Protein 5WN9 (pdb70)

Solvent-accessible surface area: 11744 Å² total; per-residue (Å²): 178,40,88,9,86,9,36,43,107,46,110,62,158,61,60,37,52,4,131,0,30,1,109,2,53,52,34,91,8,44,53,36,0,1,0,0,0,10,23,33,89,85,113,26,14,49,7,0,0,0,2,0,6,121,42,41,2,34,41,39,9,147,149,1,99,92,27,3,54,4,58,35,52,70,102,64,42,10,0,54,0,50,0,71,56,4,102,72,100,0,29,2,42,0,12,0,0,21,0,32,118,38,136,40,69,3,13,9,6,16,2,42,18,32,1,108,12,2,79,0,47,9,40,98,88,99,129,76,106,9,72,1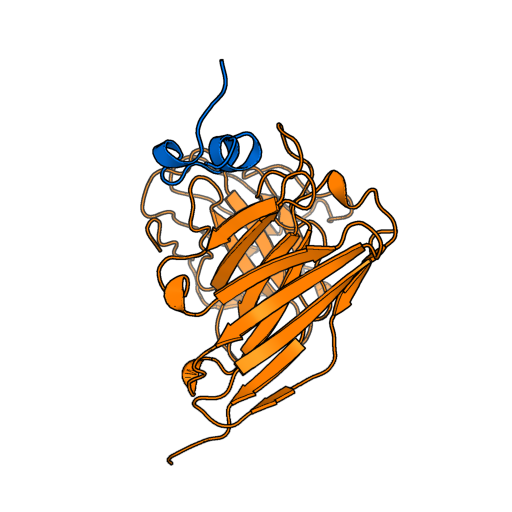1,80,15,68,48,80,63,48,48,4,48,84,43,59,148,7,69,0,48,2,124,0,56,109,50,2,67,68,29,2,0,0,0,18,20,82,184,77,92,21,1,87,10,8,1,66,37,2,72,40,69,34,104,84,24,59,101,49,6,51,8,61,38,78,24,38,86,4,46,1,22,1,48,45,0,55,85,90,2,42,11,32,0,10,0,1,0,21,56,36,2,17,3,19,22,1,84,7,0,89,2,64,99,153,150,161,122,58,39,9,106,109,2,86,56,69,13,60,18,44,1,74,1,77,137,179

B-factor: mean 38.53, std 19.08, range [19.88, 195.08]

Secondary structure (DSSP, 8-state):
---BGGG-TT-HHHHHHPBP-/--EEEEPPPEEE-TT--EEEEEEEESS-GGGS-EEEEEE-TTS-EEEEEEE-TTT--EEE-TTTGGGEEEEEETTTTEEEEEE-S--GGG-EEEEEEEEPP-SSTT----EEEE---EEEEEPPS----S-EEEE-SEEEE-TT--EEEEEEESS--TT-EEEEEE-TTS--EEEEETTTEEPTT--TTEEEEEETTEEEEEESS--GGG-EEEEEEE-SSSSPEE---EEEEE--

Foldseek 3Di:
DWAKAKDAAAEAAAQAKDKIKIAIDDDQLQQAKKFKWWAAVPWAIGGAWIAGPNPGDIDGAPVQVVFKDWGADNVRRMIMMMGGRDDQVVFTWMKMFTADGDPDGHDHADGQGIYFTYGYGHDDPDVPPKAKAKPPQEDEDDFFAKDKIKMFIPWWQFQQKWKWWAAPSGDIHTQDGSQFHGDPPHDPQWGKDDGTTMIMIMRRGHDPVRQTKMKMWGDRDPPIYIYGIYGYHHDD/DFQAPVPCPPPPVSVVGHDYD

Sequence (257 aa):
QVQLVQSGPEVKKPGASVRLSCKASGYVFTNYGVSWVRQAPGQQGLEWMGWSSPYNGNTYYAQKLKARVTMTTDTSTNTAYMELRSLRSDDTAVYYCGRDMLGVVQAVAGPFDSWGQGTLVTVSSASGGDTPMTQSSPSSVSASVGDRVTISCRASQGISNSLAWYQQKLGKAPQLLIYAASSSLQSGVPSRFSGSGSGTDFTTLTISSLQPEDFATYYCQQTNTFPFTFGPGTKVEVRRNFVPCSICSNNPTCWAICKRI

Radius of gyration: 18.19 Å; Cα contacts (8 Å, |Δi|>4): 706; chains: 2; bounding box: 35×60×43 Å

GO terms:
  GO:0055036 virion membrane (C, EXP)
  GO:0020002 host cell plasma membrane (C, EXP)
  GO:0005515 protein binding (F, IPI)
  GO:0055036 virion membrane (C, TAS)
  GO:0005576 extracellular region (C, TAS)
  GO:0005886 plasma membrane (C, TAS)

Organism: Human respiratory syncytial virus A (strain A2) (NCBI:txid11259)

InterPro domains:
  IPR000925 Major surface glycoprotein G [PF00802] (10-269)

Structure (mmCIF, N/CA/C/O backbone):
data_5WN9
#
_entry.id   5WN9
#
_cell.length_a   44.843
_cell.length_b   56.387
_cell.length_c   126.148
_cell.angle_alpha   90.000
_cell.angle_beta   90.000
_cell.angle_gamma   90.000
#
_symmetry.space_group_name_H-M   'P 21 21 21'
#
loop_
_entity.id
_entity.type
_entity.pdbx_description
1 polymer 'scFv 2D10'
2 polymer 'Major surface glycoprotein G'
3 water water
#
loop_
_atom_site.group_PDB
_atom_site.id
_atom_site.type_symbol
_atom_site.label_atom_id
_atom_site.label_alt_id
_atom_site.label_comp_id
_atom_site.label_asym_id
_atom_site.label_entity_id
_atom_site.label_seq_id
_atom_site.pdbx_PDB_ins_code
_atom_site.Cartn_x
_atom_site.Cartn_y
_atom_site.Cartn_z
_atom_site.occupancy
_atom_site.B_iso_or_equiv
_atom_site.auth_seq_id
_atom_site.auth_comp_id
_atom_site.auth_asym_id
_atom_site.auth_atom_id
_atom_site.pdbx_PDB_model_num
ATOM 1 N N . GLN A 1 3 ? -24.470 0.473 14.607 1.00 67.31 1 GLN H N 1
ATOM 2 C CA . GLN A 1 3 ? -23.665 -0.698 15.062 1.00 57.15 1 GLN H CA 1
ATOM 3 C C . GLN A 1 3 ? -22.348 -0.791 14.290 1.00 48.61 1 GLN H C 1
ATOM 4 O O . GLN A 1 3 ? -22.310 -0.660 13.067 1.00 43.60 1 GLN H O 1
ATOM 18 N N . VAL A 1 4 ? -21.275 -1.032 15.028 1.00 47.72 2 VAL H N 1
ATOM 19 C CA . VAL A 1 4 ? -19.922 -0.985 14.486 1.00 32.62 2 VAL H CA 1
ATOM 20 C C . VAL A 1 4 ? -19.663 -2.219 13.630 1.00 32.15 2 VAL H C 1
ATOM 21 O O . VAL A 1 4 ? -19.852 -3.357 14.081 1.00 36.60 2 VAL H O 1
ATOM 34 N N . GLN A 1 5 ? -19.177 -1.997 12.411 1.00 33.42 3 GLN H N 1
ATOM 35 C CA . GLN A 1 5 ? -18.853 -3.079 11.493 1.00 31.84 3 GLN H CA 1
ATOM 36 C C . GLN A 1 5 ? -17.529 -2.807 10.799 1.00 32.07 3 GLN H C 1
ATOM 37 O O . GLN A 1 5 ? -17.277 -1.696 10.330 1.00 33.66 3 GLN H O 1
ATOM 51 N N . LEU A 1 6 ? -16.693 -3.839 10.727 1.00 27.01 4 LEU H N 1
ATOM 52 C CA . LEU A 1 6 ? -15.470 -3.829 9.942 1.00 24.62 4 LEU H CA 1
ATOM 53 C C . LEU A 1 6 ? -15.561 -4.972 8.944 1.00 26.22 4 LEU H C 1
ATOM 54 O O . LEU A 1 6 ? -15.745 -6.120 9.351 1.00 28.60 4 LEU H O 1
ATOM 70 N N . VAL A 1 7 ? -15.489 -4.661 7.650 1.00 26.45 5 VAL H N 1
ATOM 71 C CA . VAL A 1 7 ? -15.581 -5.674 6.595 1.00 26.42 5 VAL H CA 1
ATOM 72 C C . VAL A 1 7 ? -14.264 -5.738 5.832 1.00 29.76 5 VAL H C 1
ATOM 73 O O . VAL A 1 7 ? -13.875 -4.769 5.176 1.00 28.54 5 VAL H O 1
ATOM 86 N N . GLN A 1 8 ? -13.619 -6.901 5.857 1.00 24.02 6 GLN H N 1
ATOM 87 C CA . GLN A 1 8 ? -12.336 -7.101 5.205 1.00 26.70 6 GLN H CA 1
ATOM 88 C C . GLN A 1 8 ? -12.502 -7.730 3.840 1.00 27.61 6 GLN H C 1
ATOM 89 O O . GLN A 1 8 ? -13.525 -8.343 3.527 1.00 26.68 6 GLN H O 1
ATOM 103 N N . SER A 1 9 ? -11.470 -7.547 3.020 1.00 28.13 7 SER H N 1
ATOM 104 C CA . SER A 1 9 ? -11.454 -8.038 1.665 1.00 30.11 7 SER H CA 1
ATOM 105 C C . SER A 1 9 ? -11.278 -9.562 1.641 1.00 27.45 7 SER H C 1
ATOM 106 O O . SER A 1 9 ? -10.978 -10.203 2.658 1.00 25.93 7 SER H O 1
ATOM 114 N N . GLY A 1 10 ? -11.457 -10.134 0.458 1.00 28.64 8 GLY H N 1
ATOM 115 C CA . GLY A 1 10 ? -11.530 -11.581 0.298 1.00 28.42 8 GLY H CA 1
ATOM 116 C C . GLY A 1 10 ? -10.179 -12.258 0.339 1.00 27.26 8 GLY H C 1
ATOM 117 O O . GLY A 1 10 ? -9.116 -11.632 0.341 1.00 28.85 8 GLY H O 1
ATOM 121 N N . PRO A 1 11 ? -10.207 -13.587 0.362 1.00 28.19 9 PRO H N 1
ATOM 122 C CA . PRO A 1 11 ? -8.972 -14.334 0.588 1.00 26.87 9 PRO H CA 1
ATOM 123 C C . PRO A 1 11 ? -8.013 -14.217 -0.578 1.00 29.39 9 PRO H C 1
ATOM 124 O O . PRO A 1 11 ? -8.414 -14.025 -1.721 1.00 30.92 9 PRO H O 1
ATOM 135 N N . GLU A 1 12 ? -6.731 -14.354 -0.264 1.00 29.81 10 GLU H N 1
ATOM 136 C CA . GLU A 1 12 ? -5.648 -14.206 -1.226 1.00 30.13 10 GLU H CA 1
ATOM 137 C C . GLU A 1 12 ? -4.784 -15.455 -1.242 1.00 25.52 10 GLU H C 1
ATOM 138 O O . GLU A 1 12 ? -4.577 -16.088 -0.211 1.00 27.17 10 GLU H O 1
ATOM 150 N N . VAL A 1 13 ? -4.297 -15.821 -2.427 1.00 28.10 11 VAL H N 1
ATOM 151 C CA . VAL A 1 13 ? -3.333 -16.904 -2.585 1.00 25.25 11 VAL H CA 1
ATOM 152 C C . VAL A 1 13 ? -2.167 -16.337 -3.375 1.00 27.20 11 VAL H C 1
ATOM 153 O O . VAL A 1 13 ? -2.366 -15.784 -4.461 1.00 34.96 11 VAL H O 1
ATOM 166 N N . LYS A 1 14 ? -0.963 -16.444 -2.816 1.00 27.83 12 LYS H N 1
ATOM 167 C CA . LYS A 1 14 ? 0.205 -15.777 -3.365 1.00 30.00 12 LYS H CA 1
ATOM 168 C C . LYS A 1 14 ? 1.387 -16.728 -3.303 1.00 27.13 12 LYS H C 1
ATOM 169 O O . LYS A 1 14 ? 1.460 -17.587 -2.426 1.00 28.84 12 LYS H O 1
ATOM 188 N N . LYS A 1 15 ? 2.307 -16.578 -4.248 1.00 31.00 13 LYS H N 1
ATOM 189 C CA . LYS A 1 15 ? 3.579 -17.277 -4.157 1.00 28.71 13 LYS H CA 1
ATOM 190 C C . LYS A 1 15 ? 4.557 -16.471 -3.311 1.00 27.94 13 LYS H C 1
ATOM 191 O O . LYS A 1 15 ? 4.440 -15.244 -3.210 1.00 28.84 13 LYS H O 1
ATOM 210 N N . PRO A 1 16 ? 5.544 -17.119 -2.694 1.00 25.42 14 PRO H N 1
ATOM 211 C CA . PRO A 1 16 ? 6.571 -16.357 -1.978 1.00 26.75 14 PRO H CA 1
ATOM 212 C C . PRO A 1 16 ? 7.213 -15.293 -2.862 1.00 28.05 14 PRO H C 1
ATOM 213 O O . PRO A 1 16 ? 7.338 -15.443 -4.084 1.00 28.50 14 PRO H O 1
ATOM 224 N N . GLY A 1 17 ? 7.623 -14.204 -2.210 1.00 29.33 15 GLY H N 1
ATOM 225 C CA . GLY A 1 17 ? 8.218 -13.071 -2.887 1.00 31.55 15 GLY H CA 1
ATOM 226 C C . GLY A 1 17 ? 7.229 -12.013 -3.325 1.00 30.91 15 GLY H C 1
ATOM 227 O O . GLY A 1 17 ? 7.648 -10.879 -3.632 1.00 33.39 15 GLY H O 1
ATOM 231 N N . ALA A 1 18 ? 5.940 -12.359 -3.390 1.00 28.58 16 ALA H N 1
ATOM 232 C CA . ALA A 1 18 ? 4.912 -11.455 -3.877 1.00 29.67 16 ALA H CA 1
ATOM 233 C C . ALA A 1 18 ? 4.533 -10.488 -2.773 1.00 28.71 16 ALA H C 1
ATOM 234 O O . ALA A 1 18 ? 5.079 -10.523 -1.673 1.00 28.19 16 ALA H O 1
ATOM 241 N N . SER A 1 19 ? 3.606 -9.592 -3.082 1.00 29.67 17 SER H N 1
ATOM 242 C CA . SER A 1 19 ? 3.024 -8.716 -2.078 1.00 29.58 17 SER H CA 1
ATOM 243 C C . SER A 1 19 ? 1.509 -8.905 -2.085 1.00 28.96 17 SER H C 1
ATOM 244 O O . SER A 1 19 ? 0.925 -9.333 -3.091 1.00 33.88 17 SER H O 1
ATOM 252 N N . VAL A 1 20 ? 0.871 -8.538 -0.976 1.00 29.14 18 VAL H N 1
ATOM 253 C CA . VAL A 1 20 ? -0.585 -8.533 -0.872 1.00 28.41 18 VAL H CA 1
ATOM 254 C C . VAL A 1 20 ? -1.023 -7.211 -0.247 1.00 30.40 18 VAL H C 1
ATOM 255 O O . VAL A 1 20 ? -0.330 -6.669 0.615 1.00 30.40 18 VAL H O 1
ATOM 268 N N . ARG A 1 21 ? -2.147 -6.668 -0.718 1.00 27.24 19 ARG H N 1
ATOM 269 C CA . ARG A 1 21 ? -2.745 -5.466 -0.146 1.00 27.30 19 ARG H CA 1
ATOM 270 C C . ARG A 1 21 ? -4.149 -5.824 0.321 1.00 30.56 19 ARG H C 1
ATOM 271 O O . ARG A 1 21 ? -4.996 -6.212 -0.492 1.00 32.80 19 ARG H O 1
ATOM 292 N N . LEU A 1 22 ? -4.378 -5.729 1.627 1.00 27.37 20 LEU H N 1
ATOM 293 C CA . LEU A 1 22 ? -5.667 -6.019 2.227 1.00 24.68 20 LEU H CA 1
ATOM 294 C C . LEU A 1 22 ? -6.413 -4.739 2.569 1.00 31.23 20 LEU H C 1
ATOM 295 O O . LEU A 1 22 ? -5.804 -3.722 2.893 1.00 27.67 20 LEU H O 1
ATOM 311 N N . SER A 1 23 ? -7.742 -4.805 2.521 1.00 26.60 21 SER H N 1
ATOM 312 C CA . SER A 1 23 ? -8.560 -3.662 2.897 1.00 27.61 21 SER H CA 1
ATOM 313 C C . SER A 1 23 ? -9.549 -4.033 3.991 1.00 26.45 21 SER H C 1
ATOM 314 O O . SER A 1 23 ? -9.892 -5.201 4.192 1.00 27.24 21 SER H O 1
ATOM 322 N N . CYS A 1 24 ? -10.005 -2.985 4.693 1.00 25.29 22 CYS H N 1
ATOM 323 C CA . CYS A 1 24 ? -10.889 -3.097 5.844 1.00 27.18 22 CYS H CA 1
ATOM 324 C C . CYS A 1 24 ? -11.803 -1.877 5.824 1.00 29.67 22 CYS H C 1
ATOM 325 O O . CYS A 1 24 ? -11.329 -0.771 6.073 1.00 29.82 22 CYS H O 1
ATOM 332 N N . LYS A 1 25 ? -13.094 -2.065 5.521 1.00 25.50 23 LYS H N 1
ATOM 333 C CA . LYS A 1 25 ? -14.053 -0.968 5.429 1.00 28.14 23 LYS H CA 1
ATOM 334 C C . LYS A 1 25 ? -14.837 -0.821 6.734 1.00 29.75 23 LYS H C 1
ATOM 335 O O . LYS A 1 25 ? -15.485 -1.767 7.196 1.00 28.18 23 LYS H O 1
ATOM 354 N N . ALA A 1 26 ? -14.810 0.381 7.299 1.00 30.23 24 ALA H N 1
ATOM 355 C CA . ALA A 1 26 ? -15.435 0.663 8.583 1.00 30.16 24 ALA H CA 1
ATOM 356 C C . ALA A 1 26 ? -16.781 1.345 8.402 1.00 33.28 24 ALA H C 1
ATOM 357 O O . ALA A 1 26 ? -16.935 2.230 7.552 1.00 34.06 24 ALA H O 1
ATOM 364 N N . SER A 1 27 ? -17.753 0.949 9.224 1.00 30.41 25 SER H N 1
ATOM 365 C CA . SER A 1 27 ? -19.041 1.625 9.206 1.00 30.44 25 SER H CA 1
ATOM 366 C C . SER A 1 27 ? -19.645 1.627 10.604 1.00 33.70 25 SER H C 1
ATOM 367 O O . SER A 1 27 ? -19.230 0.878 11.493 1.00 32.63 25 SER H O 1
ATOM 375 N N . GLY A 1 28 ? -20.604 2.523 10.799 1.00 32.22 26 GLY H N 1
ATOM 376 C CA . GLY A 1 28 ? -21.344 2.587 12.037 1.00 36.90 26 GLY H CA 1
ATOM 377 C C . GLY A 1 28 ? -20.719 3.418 13.133 1.00 37.63 26 GLY H C 1
ATOM 378 O O . GLY A 1 28 ? -21.242 3.411 14.254 1.00 40.99 26 GLY H O 1
ATOM 382 N N . TYR A 1 29 ? -19.636 4.151 12.851 1.00 32.01 27 TYR H N 1
ATOM 383 C CA . TYR A 1 29 ? -18.978 4.980 13.852 1.00 33.37 27 TYR H CA 1
ATOM 384 C C . TYR A 1 29 ? -18.152 6.057 13.155 1.00 35.59 27 TYR H C 1
ATOM 385 O O . TYR A 1 29 ? -17.961 6.030 11.938 1.00 34.64 27 TYR H O 1
ATOM 403 N N . VAL A 1 30 ? -17.675 7.016 13.952 1.00 32.03 28 VAL H N 1
ATOM 404 C CA . VAL A 1 30 ? -16.841 8.115 13.467 1.00 32.94 28 VAL H CA 1
ATOM 405 C C . VAL A 1 30 ? -15.437 7.555 13.258 1.00 32.03 28 VAL H C 1
ATOM 406 O O . VAL A 1 30 ? -14.675 7.375 14.208 1.00 30.73 28 VAL H O 1
ATOM 419 N N . PHE A 1 31 ? -15.086 7.315 11.996 1.00 34.85 29 PHE H N 1
ATOM 420 C CA . PHE A 1 31 ? -13.859 6.601 11.644 1.00 32.96 29 PHE H CA 1
ATOM 421 C C . PHE A 1 31 ? -12.621 7.243 12.253 1.00 29.06 29 PHE H C 1
ATOM 422 O O . PHE A 1 31 ? -11.719 6.539 12.732 1.00 30.51 29 PHE H O 1
ATOM 439 N N . THR A 1 32 ? -12.563 8.569 12.265 1.00 29.61 30 THR H N 1
ATOM 440 C CA . THR A 1 32 ? -11.354 9.274 12.677 1.00 29.78 30 THR H CA 1
ATOM 441 C C . THR A 1 32 ? -11.190 9.371 14.187 1.00 32.47 30 THR H C 1
ATOM 442 O O . THR A 1 32 ? -10.180 9.918 14.634 1.00 33.12 30 THR H O 1
ATOM 453 N N . ASN A 1 33 ? -12.126 8.895 14.978 1.00 28.84 31 ASN H N 1
ATOM 454 C CA . ASN A 1 33 ? -11.978 8.938 16.418 1.00 29.38 31 ASN H CA 1
ATOM 455 C C . ASN A 1 33 ? -11.329 7.705 17.037 1.00 30.21 31 ASN H C 1
ATOM 456 O O . ASN A 1 33 ? -11.106 7.672 18.214 1.00 28.12 31 ASN H O 1
ATOM 467 N N . TYR A 1 34 ? -11.046 6.701 16.228 1.0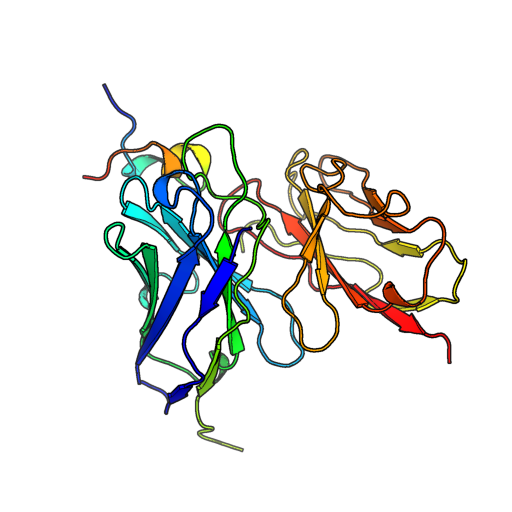0 25.80 32 TYR H N 1
ATOM 468 C CA . TYR A 1 34 ? -10.510 5.442 16.737 1.00 23.14 32 TYR H CA 1
ATOM 469 C C . TYR A 1 34 ? -9.341 4.974 15.882 1.00 26.80 32 TYR H C 1
ATOM 470 O O . TYR A 1 34 ? -9.341 5.143 14.660 1.00 26.52 32 TYR H O 1
ATOM 488 N N . GLY A 1 35 ? -8.359 4.340 16.511 1.00 23.86 33 GLY H N 1
ATOM 489 C CA . GLY A 1 35 ? -7.313 3.698 15.739 1.00 21.35 33 GLY H CA 1
ATOM 490 C C . GLY A 1 35 ? -7.838 2.524 14.928 1.00 22.74 33 GLY H C 1
ATOM 491 O O . GLY A 1 35 ? -8.888 1.961 15.210 1.00 24.87 33 GLY H O 1
ATOM 495 N N . VAL A 1 36 ? -7.098 2.165 13.875 1.00 23.06 34 VAL H N 1
ATOM 496 C CA . VAL A 1 36 ? -7.304 0.907 13.154 1.00 21.50 34 VAL H CA 1
ATOM 497 C C . VAL A 1 36 ? -5.978 0.175 13.126 1.00 26.04 34 VAL H C 1
ATOM 498 O O . VAL A 1 36 ? -4.961 0.742 12.713 1.00 26.23 34 VAL H O 1
ATOM 511 N N . SER A 1 37 ? -5.988 -1.048 13.614 1.00 24.28 35 SER H N 1
ATOM 512 C CA . SER A 1 37 ? -4.802 -1.866 13.750 1.00 23.49 35 SER H CA 1
ATOM 513 C C . SER A 1 37 ? -4.949 -3.254 13.145 1.00 22.94 35 SER H C 1
ATOM 514 O O . SER A 1 37 ? -6.013 -3.634 12.799 1.00 23.24 35 SER H O 1
ATOM 522 N N . TRP A 1 38 ? -3.844 -3.975 13.026 1.00 21.85 36 TRP H N 1
ATOM 523 C CA . TRP A 1 38 ? -3.845 -5.257 12.340 1.00 21.57 36 TRP H CA 1
ATOM 524 C C . TRP A 1 38 ? -3.157 -6.315 13.192 1.00 21.95 36 TRP H C 1
ATOM 525 O O . TRP A 1 38 ? -2.110 -6.060 13.802 1.00 22.33 36 TRP H O 1
ATOM 546 N N . VAL A 1 39 ? -3.780 -7.497 13.260 1.00 22.67 37 VAL H N 1
ATOM 547 C CA . VAL A 1 39 ? -3.299 -8.647 14.010 1.00 19.88 37 VAL H CA 1
ATOM 548 C C . VAL A 1 39 ? -3.439 -9.853 13.096 1.00 23.44 37 VAL H C 1
ATOM 549 O O . VAL A 1 39 ? -4.440 -9.957 12.389 1.00 26.12 37 VAL H O 1
ATOM 562 N N . ARG A 1 40 ? -2.486 -10.781 13.138 1.00 22.12 38 ARG H N 1
ATOM 563 C CA . ARG A 1 40 ? -2.610 -11.978 12.310 1.00 21.18 38 ARG H CA 1
ATOM 564 C C . ARG A 1 40 ? -2.513 -13.245 13.162 1.00 23.93 38 ARG H C 1
ATOM 565 O O . ARG A 1 40 ? -2.005 -13.250 14.284 1.00 22.52 38 ARG H O 1
ATOM 586 N N . GLN A 1 41 ? -2.999 -14.348 12.601 1.00 22.70 39 GLN H N 1
ATOM 587 C CA . GLN A 1 41 ? -3.031 -15.631 13.295 1.00 22.14 39 GLN H CA 1
ATOM 588 C C . GLN A 1 41 ? -2.735 -16.741 12.300 1.00 24.35 39 GLN H C 1
ATOM 589 O O . GLN A 1 41 ? -3.567 -17.026 11.430 1.00 25.04 39 GLN H O 1
ATOM 603 N N . ALA A 1 42 ? -1.565 -17.379 12.424 1.00 24.27 40 ALA H N 1
ATOM 604 C CA . ALA A 1 42 ? -1.264 -18.511 11.568 1.00 25.75 40 ALA H CA 1
ATOM 605 C C . ALA A 1 42 ? -2.143 -19.698 11.953 1.00 28.64 40 ALA H C 1
ATOM 606 O O . ALA A 1 42 ? -2.625 -19.788 13.085 1.00 26.47 40 ALA H O 1
ATOM 613 N N . PRO A 1 43 ? -2.374 -20.628 11.028 1.00 31.64 41 PRO H N 1
ATOM 614 C CA . PRO A 1 43 ? -3.331 -21.714 11.300 1.00 37.23 41 PRO H CA 1
ATOM 615 C C . PRO A 1 43 ? -2.919 -22.532 12.515 1.00 32.71 41 PRO H C 1
ATOM 616 O O . PRO A 1 43 ? -1.785 -22.995 12.614 1.00 33.41 41 PRO H O 1
ATOM 627 N N . GLY A 1 44 ? -3.829 -22.617 13.489 1.00 33.58 42 GLY H N 1
ATOM 628 C CA . GLY A 1 44 ? -3.581 -23.347 14.717 1.00 34.08 42 GLY H CA 1
ATOM 629 C C . GLY A 1 44 ? -2.673 -22.660 15.718 1.00 34.05 42 GLY H C 1
ATOM 630 O O . GLY A 1 44 ? -2.293 -23.284 16.713 1.00 39.24 42 GLY H O 1
ATOM 634 N N . GLN A 1 45 ? -2.295 -21.410 15.480 1.00 29.75 43 GLN H N 1
ATOM 635 C CA A GLN A 1 45 ? -1.362 -20.690 16.329 0.63 27.57 43 GLN H CA 1
ATOM 636 C CA B GLN A 1 45 ? -1.362 -20.692 16.333 0.37 27.53 43 GLN H CA 1
ATOM 637 C C . GLN A 1 45 ? -2.080 -19.526 17.002 1.00 27.00 43 GLN H C 1
ATOM 638 O O . GLN A 1 45 ? -3.299 -19.365 16.877 1.00 28.29 43 GLN H O 1
ATOM 664 N N . GLY A 1 46 ? -1.313 -18.714 17.730 1.00 28.09 44 GLY H N 1
ATOM 665 C CA . GLY A 1 46 ? -1.855 -17.612 18.492 1.00 27.48 44 GLY H CA 1
ATOM 666 C C . GLY A 1 46 ? -1.910 -16.318 17.694 1.00 27.83 44 GLY H C 1
ATOM 667 O O . GLY A 1 46 ? -1.729 -16.283 16.485 1.00 25.59 44 GLY H O 1
ATOM 671 N N . LEU A 1 47 ? -2.147 -15.229 18.408 1.00 27.49 45 LEU H N 1
ATOM 672 C CA . LEU A 1 47 ? -2.340 -13.914 17.812 1.00 24.79 45 LEU H CA 1
ATOM 673 C C . LEU A 1 47 ? -1.043 -13.120 17.863 1.00 27.54 45 LEU H C 1
ATOM 674 O O . LEU A 1 47 ? -0.318 -13.169 18.868 1.00 27.57 45 LEU H O 1
ATOM 690 N N . GLU A 1 48 ? -0.748 -12.425 16.767 1.00 24.89 46 GLU H N 1
ATOM 691 C CA . GLU A 1 48 ? 0.453 -11.607 16.623 1.00 22.86 46 GLU H CA 1
ATOM 692 C C . GLU A 1 48 ? 0.048 -10.207 16.195 1.00 21.75 46 GLU H C 1
ATOM 693 O O . GLU A 1 48 ? -0.561 -10.031 15.141 1.00 23.12 46 GLU H O 1
ATOM 705 N N . TRP A 1 49 ? 0.399 -9.218 17.006 1.00 21.18 47 TRP H N 1
ATOM 706 C CA . TRP A 1 49 ? 0.109 -7.828 16.673 1.00 22.61 47 TRP H CA 1
ATOM 707 C C . TRP A 1 49 ? 1.097 -7.289 15.643 1.00 23.45 47 TRP H C 1
ATOM 708 O O . TRP A 1 49 ? 2.314 -7.426 15.802 1.00 27.48 47 TRP H O 1
ATOM 729 N N . MET A 1 50 ? 0.573 -6.681 14.574 1.00 22.03 48 MET H N 1
ATOM 730 C CA . MET A 1 50 ? 1.398 -6.225 13.465 1.00 23.85 48 MET H CA 1
ATOM 731 C C . MET A 1 50 ? 1.690 -4.736 13.532 1.00 23.31 48 MET H C 1
ATOM 732 O O . MET A 1 50 ? 2.808 -4.313 13.229 1.00 24.98 48 MET H O 1
ATOM 746 N N . GLY A 1 51 ? 0.711 -3.931 13.902 1.00 21.73 49 GLY H N 1
ATOM 747 C CA . GLY A 1 51 ? 0.953 -2.501 13.973 1.00 22.02 49 GLY H CA 1
ATOM 748 C C . GLY A 1 51 ? -0.352 -1.748 14.067 1.00 24.65 49 GLY H C 1
ATOM 749 O O . GLY A 1 51 ? -1.435 -2.329 13.991 1.00 20.89 49 GLY H O 1
ATOM 753 N N . TRP A 1 52 ? -0.215 -0.419 14.177 1.00 21.35 50 TRP H N 1
ATOM 754 C CA . TRP A 1 52 ? -1.328 0.499 14.403 1.00 23.69 50 TRP H CA 1
ATOM 755 C C . TRP A 1 52 ? -1.271 1.634 13.404 1.00 23.80 50 TRP H C 1
ATOM 756 O O . TRP A 1 52 ? -0.187 2.085 13.028 1.00 24.10 50 TRP H O 1
ATOM 777 N N . SER A 1 53 ? -2.446 2.120 13.007 1.00 23.12 51 SER H N 1
ATOM 778 C CA . SER A 1 53 ? -2.548 3.338 12.204 1.00 23.10 51 SER H CA 1
ATOM 779 C C . SER A 1 53 ? -3.604 4.281 12.760 1.00 25.51 51 SER H C 1
ATOM 780 O O . SER A 1 53 ? -4.651 3.864 13.250 1.00 25.68 51 SER H O 1
ATOM 788 N N . SER A 1 54 ? -3.332 5.583 12.624 1.00 24.38 52 SER H N 1
ATOM 789 C CA . SER A 1 54 ? -4.279 6.608 13.031 1.00 26.17 52 SER H CA 1
ATOM 790 C C . SER A 1 54 ? -5.039 7.149 11.833 1.00 26.65 52 SER H C 1
ATOM 791 O O . SER A 1 54 ? -4.423 7.837 10.999 1.00 28.73 52 SER H O 1
ATOM 799 N N . PRO A 1 55 ? -6.362 6.981 11.730 1.00 26.30 53 PRO H N 1
ATOM 800 C CA . PRO A 1 55 ? -7.086 7.720 10.683 1.00 26.85 53 PRO H CA 1
ATOM 801 C C . PRO A 1 55 ? -7.128 9.210 10.938 1.00 32.41 53 PRO H C 1
ATOM 802 O O . PRO A 1 55 ? -7.472 9.976 10.028 1.00 35.72 53 PRO H O 1
ATOM 813 N N . TYR A 1 56 ? -6.803 9.640 12.153 1.00 29.29 54 TYR H N 1
ATOM 814 C CA . TYR A 1 56 ? -6.894 11.043 12.513 1.00 31.51 54 TYR H CA 1
ATOM 815 C C . TYR A 1 56 ? -5.746 11.835 11.913 1.00 35.10 54 TYR H C 1
ATOM 816 O O . TYR A 1 56 ? -5.961 12.902 11.322 1.00 38.33 54 TYR H O 1
ATOM 834 N N . ASN A 1 57 ? -4.535 11.351 12.082 1.00 30.13 55 ASN H N 1
ATOM 835 C CA . ASN A 1 57 ? -3.375 12.055 11.627 1.00 31.24 55 ASN H CA 1
ATOM 836 C C . ASN A 1 57 ? -2.377 11.319 10.757 1.00 31.75 55 ASN H C 1
ATOM 837 O O . ASN A 1 57 ? -1.382 11.848 10.376 1.00 39.23 55 ASN H O 1
ATOM 848 N N . GLY A 1 58 ? -2.664 10.085 10.444 1.00 30.23 56 GLY H N 1
ATOM 849 C CA . GLY A 1 58 ? -1.844 9.296 9.547 1.00 31.71 56 GLY H CA 1
ATOM 850 C C . GLY A 1 58 ? -0.649 8.638 10.189 1.00 29.32 56 GLY H C 1
ATOM 851 O O . GLY A 1 58 ? 0.060 7.879 9.513 1.00 32.89 56 GLY H O 1
ATOM 855 N N . ASN A 1 59 ? -0.425 8.864 11.458 1.00 26.65 57 ASN H N 1
ATOM 856 C CA . ASN A 1 59 ? 0.693 8.244 12.120 1.00 28.39 57 ASN H CA 1
ATOM 857 C C . ASN A 1 59 ? 0.540 6.722 12.184 1.00 26.92 57 ASN H C 1
ATOM 858 O O . ASN A 1 59 ? -0.534 6.233 12.256 1.00 25.15 57 ASN H O 1
ATOM 869 N N . THR A 1 60 ? 1.649 6.012 12.148 1.00 25.15 58 THR H N 1
ATOM 870 C CA . THR A 1 60 ? 1.653 4.556 12.210 1.00 24.44 58 THR H CA 1
ATOM 871 C C . THR A 1 60 ? 2.768 4.074 13.122 1.00 25.35 58 THR H C 1
ATOM 872 O O . THR A 1 60 ? 3.757 4.774 13.362 1.00 28.04 58 THR H O 1
ATOM 883 N N . TYR A 1 61 ? 2.630 2.832 13.570 1.00 22.21 59 TYR H N 1
ATOM 884 C CA . TYR A 1 61 ? 3.707 2.149 14.278 1.00 22.61 59 TYR H CA 1
ATOM 885 C C . TYR A 1 61 ? 3.659 0.681 13.884 1.00 22.12 59 TYR H C 1
ATOM 886 O O . TYR A 1 61 ? 2.617 0.030 14.028 1.00 23.65 59 TYR H O 1
ATOM 904 N N . TYR A 1 62 ? 4.782 0.157 13.408 1.00 25.56 60 TYR H N 1
ATOM 905 C CA . TYR A 1 62 ? 4.845 -1.244 12.996 1.00 23.84 60 TYR H CA 1
ATOM 906 C C . TYR A 1 62 ? 5.751 -2.044 13.919 1.00 24.87 60 TYR H C 1
ATOM 907 O O . TYR A 1 62 ? 6.839 -1.595 14.287 1.00 26.86 60 TYR H O 1
ATOM 925 N N . ALA A 1 63 ? 5.334 -3.270 14.240 1.00 24.61 61 ALA H N 1
ATOM 926 C CA . ALA A 1 63 ? 6.214 -4.181 14.951 1.00 26.55 61 ALA H CA 1
ATOM 927 C C . ALA A 1 63 ? 7.541 -4.308 14.213 1.00 27.13 61 ALA H C 1
ATOM 928 O O . ALA A 1 63 ? 7.579 -4.457 12.992 1.00 27.84 61 ALA H O 1
ATOM 935 N N . GLN A 1 64 ? 8.625 -4.332 14.946 1.00 28.40 62 GLN H N 1
ATOM 936 C CA . GLN A 1 64 ? 9.934 -4.314 14.345 1.00 39.95 62 GLN H CA 1
ATOM 937 C C . GLN A 1 64 ? 10.142 -5.512 13.436 1.00 34.40 62 GLN H C 1
ATOM 938 O O . GLN A 1 64 ? 10.778 -5.395 12.436 1.00 36.53 62 GLN H O 1
ATOM 952 N N . LYS A 1 65 ? 9.602 -6.653 13.815 1.00 35.45 63 LYS H N 1
ATOM 953 C CA . LYS A 1 65 ? 9.717 -7.872 13.018 1.00 50.11 63 LYS H CA 1
ATOM 954 C C . LYS A 1 65 ? 9.274 -7.670 11.574 1.00 43.79 63 LYS H C 1
ATOM 955 O O . LYS A 1 65 ? 9.825 -8.308 10.663 1.00 39.99 63 LYS H O 1
ATOM 974 N N . LEU A 1 66 ? 8.280 -6.798 11.353 1.00 34.03 64 LEU H N 1
ATOM 975 C CA . LEU A 1 66 ? 7.613 -6.621 10.072 1.00 33.48 64 LEU H CA 1
ATOM 976 C C . LEU A 1 66 ? 7.838 -5.258 9.447 1.00 31.24 64 LEU H C 1
ATOM 977 O O . LEU A 1 66 ? 7.446 -5.060 8.289 1.00 31.72 64 LEU H O 1
ATOM 993 N N . LYS A 1 67 ? 8.448 -4.321 10.177 1.00 30.70 65 LYS H N 1
ATOM 994 C CA . LYS A 1 67 ? 8.444 -2.918 9.782 1.00 30.04 65 LYS H CA 1
ATOM 995 C C . LYS A 1 67 ? 8.936 -2.737 8.346 1.00 30.56 65 LYS H C 1
ATOM 996 O O . LYS A 1 67 ? 8.339 -1.985 7.565 1.00 34.22 65 LYS H O 1
ATOM 1011 N N . ALA A 1 68 ? 10.000 -3.414 7.977 1.00 30.79 66 ALA H N 1
ATOM 1012 C CA . ALA A 1 68 ? 10.561 -3.245 6.647 1.00 31.51 66 ALA H CA 1
ATOM 1013 C C . ALA A 1 68 ? 9.620 -3.624 5.511 1.00 34.64 66 ALA H C 1
ATOM 1014 O O . ALA A 1 68 ? 9.692 -3.055 4.440 1.00 37.07 66 ALA H O 1
ATOM 1021 N N . ARG A 1 69 ? 8.773 -4.620 5.738 1.00 29.23 67 ARG H N 1
ATOM 1022 C CA . ARG A 1 69 ? 7.873 -5.122 4.702 1.00 31.03 67 ARG H CA 1
ATOM 1023 C C . ARG A 1 69 ? 6.395 -4.750 4.788 1.00 26.08 67 ARG H C 1
ATOM 1024 O O . ARG A 1 69 ? 5.600 -5.271 4.013 1.00 29.66 67 ARG H O 1
ATOM 1045 N N . VAL A 1 70 ? 6.000 -3.892 5.718 1.00 28.08 68 VAL H N 1
ATOM 1046 C CA . VAL A 1 70 ? 4.578 -3.611 5.885 1.00 25.97 68 VAL H CA 1
ATOM 1047 C C . VAL A 1 70 ? 4.335 -2.116 5.736 1.00 29.88 68 VAL H C 1
ATOM 1048 O O . VAL A 1 70 ? 5.196 -1.297 6.063 1.00 30.07 68 VAL H O 1
ATOM 1061 N N . THR A 1 71 ? 3.154 -1.770 5.224 1.00 27.79 69 THR H N 1
ATOM 1062 C CA . THR A 1 71 ? 2.697 -0.379 5.132 1.00 31.05 69 THR H CA 1
ATOM 1063 C C . THR A 1 71 ? 1.218 -0.360 5.483 1.00 28.00 69 THR H C 1
ATOM 1064 O O . THR A 1 71 ? 0.448 -1.175 4.972 1.00 29.56 69 THR H O 1
ATOM 1075 N N . MET A 1 72 ? 0.817 0.542 6.374 1.00 28.65 70 MET H N 1
ATOM 1076 C CA . MET A 1 72 ? -0.584 0.701 6.738 1.00 24.74 70 MET H CA 1
ATOM 1077 C C . MET A 1 72 ? -1.017 2.118 6.404 1.00 30.08 70 MET H C 1
ATOM 1078 O O . MET A 1 72 ? -0.291 3.066 6.681 1.00 30.70 70 MET H O 1
ATOM 1092 N N . THR A 1 73 ? -2.195 2.253 5.808 1.00 27.44 71 THR H N 1
ATOM 1093 C CA . THR A 1 73 ? -2.733 3.559 5.446 1.00 28.58 71 THR H CA 1
ATOM 1094 C C . THR A 1 73 ? -4.232 3.556 5.704 1.00 30.04 71 THR H C 1
ATOM 1095 O O . THR A 1 73 ? -4.836 2.507 5.933 1.00 29.13 71 THR H O 1
ATOM 1106 N N . THR A 1 74 ? -4.811 4.752 5.739 1.00 29.77 72 THR H N 1
ATOM 1107 C CA . THR A 1 74 ? -6.247 4.918 5.865 1.00 29.40 72 THR H CA 1
ATOM 1108 C C . THR A 1 74 ? -6.717 5.957 4.865 1.00 38.75 72 THR H C 1
ATOM 1109 O O . THR A 1 74 ? -5.979 6.883 4.520 1.00 37.36 72 THR H O 1
ATOM 1120 N N . ASP A 1 75 ? -7.949 5.781 4.395 1.00 34.61 73 ASP H N 1
ATOM 1121 C CA . ASP A 1 75 ? -8.615 6.716 3.490 1.00 38.24 73 ASP H CA 1
ATOM 1122 C C . ASP A 1 75 ? -9.880 7.193 4.194 1.00 37.46 73 ASP H C 1
ATOM 1123 O O . ASP A 1 75 ? -10.890 6.484 4.203 1.00 42.03 73 ASP H O 1
ATOM 1132 N N . THR A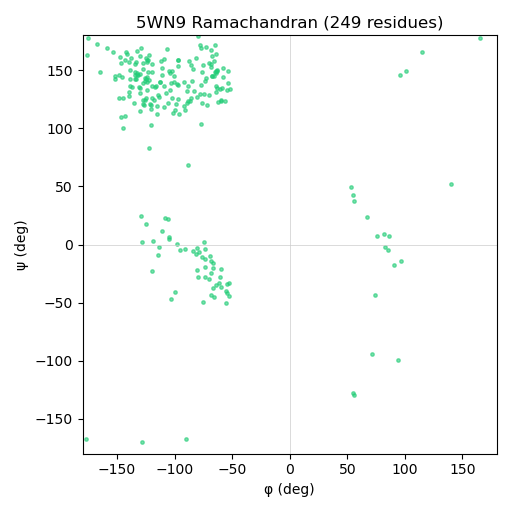 1 76 ? -9.851 8.414 4.733 1.00 31.57 74 THR H N 1
ATOM 1133 C CA . THR A 1 76 ? -10.979 8.899 5.505 1.00 29.41 74 THR H CA 1
ATOM 1134 C C . THR A 1 76 ? -12.153 9.321 4.637 1.00 37.08 74 THR H C 1
ATOM 1135 O O . THR A 1 76 ? -13.244 9.551 5.170 1.00 47.49 74 THR H O 1
ATOM 1146 N N . SER A 1 77 ? -11.978 9.419 3.322 1.00 38.82 75 SER H N 1
ATOM 1147 C CA . SER A 1 77 ? -13.128 9.713 2.482 1.00 46.43 75 SER H CA 1
ATOM 1148 C C . SER A 1 77 ? -13.972 8.478 2.207 1.00 40.13 75 SER H C 1
ATOM 1149 O O . SER A 1 77 ? -15.153 8.616 1.872 1.00 42.23 75 SER H O 1
ATOM 1157 N N . THR A 1 78 ? -13.399 7.278 2.342 1.00 36.84 76 THR H N 1
ATOM 1158 C CA . THR A 1 78 ? -14.116 6.032 2.104 1.00 42.35 76 THR H CA 1
ATOM 1159 C C . THR A 1 78 ? -14.176 5.163 3.352 1.00 35.80 76 THR H C 1
ATOM 1160 O O . THR A 1 78 ? -14.656 4.027 3.274 1.00 33.25 76 THR H O 1
ATOM 1171 N N . ASN A 1 79 ? -13.652 5.648 4.460 1.00 31.68 77 ASN H N 1
ATOM 1172 C CA . ASN A 1 79 ? -13.651 4.899 5.685 1.00 31.49 77 ASN H CA 1
ATOM 1173 C C . ASN A 1 79 ? -13.018 3.540 5.523 1.00 29.59 77 ASN H C 1
ATOM 1174 O O . ASN A 1 79 ? -13.500 2.575 6.026 1.00 29.16 77 ASN H O 1
ATOM 1185 N N . THR A 1 80 ? -11.919 3.502 4.812 1.00 28.34 78 THR H N 1
ATOM 1186 C CA . THR A 1 80 ? -11.235 2.242 4.522 1.00 29.31 78 THR H CA 1
ATOM 1187 C C . THR A 1 80 ? -9.788 2.288 4.985 1.00 31.29 78 THR H C 1
ATOM 1188 O O . THR A 1 80 ? -9.085 3.276 4.762 1.00 30.25 78 THR H O 1
ATOM 1199 N N . ALA A 1 81 ? -9.369 1.232 5.667 1.00 27.53 79 ALA H N 1
ATOM 1200 C CA . ALA A 1 81 ? -7.984 1.027 6.056 1.00 27.38 79 ALA H CA 1
ATOM 1201 C C . ALA A 1 81 ? -7.338 -0.031 5.172 1.00 27.41 79 ALA H C 1
ATOM 1202 O O . ALA A 1 81 ? -7.989 -0.984 4.729 1.00 27.94 79 ALA H O 1
ATOM 1209 N N . TYR A 1 82 ? -6.030 0.115 4.959 1.00 26.46 80 TYR H N 1
ATOM 1210 C CA . TYR A 1 82 ? -5.287 -0.770 4.084 1.00 25.80 80 TYR H CA 1
ATOM 1211 C C . TYR A 1 82 ? -4.020 -1.240 4.765 1.00 27.86 80 TYR H C 1
ATOM 1212 O O . TYR A 1 82 ? -3.381 -0.495 5.504 1.00 28.87 80 TYR H O 1
ATOM 1230 N N . MET A 1 83 ? -3.64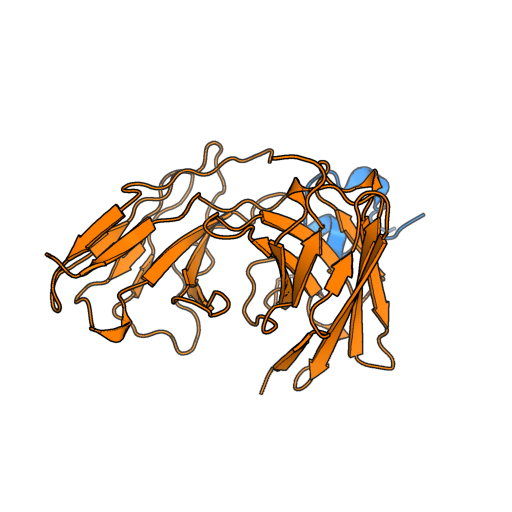0 -2.479 4.469 1.00 23.34 81 MET H N 1
ATOM 1231 C CA . MET A 1 83 ? -2.389 -3.047 4.959 1.00 22.69 81 MET H CA 1
ATOM 1232 C C . MET A 1 83 ? -1.753 -3.755 3.771 1.00 25.18 81 MET H C 1
ATOM 1233 O O . MET A 1 83 ? -2.359 -4.657 3.179 1.00 27.85 81 MET H O 1
ATOM 1247 N N . GLU A 1 84 ? -0.541 -3.345 3.412 1.00 24.17 82 GLU H N 1
ATOM 1248 C CA . GLU A 1 84 ? 0.248 -4.064 2.414 1.00 29.49 82 GLU H CA 1
ATOM 1249 C C . GLU A 1 84 ? 1.397 -4.798 3.085 1.00 27.52 82 GLU H C 1
ATOM 1250 O O . GLU A 1 84 ? 2.122 -4.218 3.905 1.00 28.34 82 GLU H O 1
ATOM 1262 N N . LEU A 1 85 ? 1.542 -6.086 2.764 1.00 27.52 83 LEU H N 1
ATOM 1263 C CA . LEU A 1 85 ? 2.660 -6.882 3.242 1.00 24.73 83 LEU H CA 1
ATOM 1264 C C . LEU A 1 85 ? 3.453 -7.339 2.026 1.00 26.33 83 LEU H C 1
ATOM 1265 O O . LEU A 1 85 ? 2.898 -7.976 1.120 1.00 29.54 83 LEU H O 1
ATOM 1281 N N . ARG A 1 86 ? 4.741 -7.026 2.011 1.00 25.97 84 ARG H N 1
ATOM 1282 C CA . ARG A 1 86 ? 5.604 -7.280 0.869 1.00 28.26 84 ARG H CA 1
ATOM 1283 C C . ARG A 1 86 ? 6.546 -8.441 1.166 1.00 26.84 84 ARG H C 1
ATOM 1284 O O . ARG A 1 86 ? 6.698 -8.873 2.303 1.00 25.52 84 ARG H O 1
ATOM 1305 N N . SER A 1 87 ? 7.208 -8.926 0.110 1.00 29.70 85 SER H N 1
ATOM 1306 C CA . SER A 1 87 ? 8.258 -9.941 0.235 1.00 32.18 85 SER H CA 1
ATOM 1307 C C . SER A 1 87 ? 7.768 -11.161 1.019 1.00 29.12 85 SER H C 1
ATOM 1308 O O . SER A 1 87 ? 8.398 -11.632 1.967 1.00 28.27 85 SER H O 1
ATOM 1316 N N . LEU A 1 88 ? 6.627 -11.657 0.617 1.00 26.81 86 LEU H N 1
ATOM 1317 C CA . LEU A 1 88 ? 6.012 -12.761 1.294 1.00 29.13 86 LEU H CA 1
ATOM 1318 C C . LEU A 1 88 ? 6.808 -14.037 1.412 1.00 32.24 86 LEU H C 1
ATOM 1319 O O . LEU A 1 88 ? 7.518 -14.416 0.537 1.00 29.47 86 LEU H O 1
ATOM 1335 N N . ARG A 1 89 ? 6.624 -14.691 2.539 1.00 30.42 87 ARG H N 1
ATOM 1336 C CA . ARG A 1 89 ? 7.252 -15.948 2.824 1.00 28.08 87 ARG H CA 1
ATOM 1337 C C . ARG A 1 89 ? 6.231 -16.909 3.346 1.00 31.38 87 ARG H C 1
ATOM 1338 O O . ARG A 1 89 ? 5.155 -16.556 3.660 1.00 29.33 87 ARG H O 1
ATOM 1359 N N . SER A 1 90 ? 6.613 -18.158 3.381 1.00 35.10 88 SER H N 1
ATOM 1360 C CA . SER A 1 90 ? 5.730 -19.217 3.795 1.00 39.77 88 SER H CA 1
ATOM 1361 C C . SER A 1 90 ? 5.125 -18.982 5.150 1.00 34.70 88 SER H C 1
ATOM 1362 O O . SER A 1 90 ? 3.984 -19.226 5.349 1.00 37.02 88 SER H O 1
ATOM 1370 N N . ASP A 1 91 ? 5.913 -18.504 6.071 1.00 34.09 89 ASP H N 1
ATOM 1371 C CA . ASP A 1 91 ? 5.380 -18.290 7.414 1.00 35.41 89 ASP H CA 1
ATOM 1372 C C . ASP A 1 91 ? 4.464 -17.078 7.511 1.00 35.46 89 ASP H C 1
ATOM 1373 O O . ASP A 1 91 ? 4.008 -16.760 8.617 1.00 38.33 89 ASP H O 1
ATOM 1382 N N . ASP A 1 92 ? 4.201 -16.368 6.412 1.00 28.14 90 ASP H N 1
ATOM 1383 C CA . ASP A 1 92 ? 3.191 -15.326 6.412 1.00 25.06 90 ASP H CA 1
ATOM 1384 C C . ASP A 1 92 ? 1.779 -15.863 6.181 1.00 24.79 90 ASP H C 1
ATOM 1385 O O . ASP A 1 92 ? 0.819 -15.076 6.260 1.00 26.50 90 ASP H O 1
ATOM 1394 N N . THR A 1 93 ? 1.615 -17.151 5.902 1.00 25.89 91 THR H N 1
ATOM 1395 C CA . THR A 1 93 ? 0.275 -17.722 5.819 1.00 26.29 91 THR H CA 1
ATOM 1396 C C . THR A 1 93 ? -0.450 -17.550 7.142 1.00 31.55 91 THR H C 1
ATOM 1397 O O . THR A 1 93 ? 0.034 -17.987 8.189 1.00 27.90 91 THR H O 1
ATOM 1408 N N . ALA A 1 94 ? -1.621 -16.928 7.087 1.00 25.04 92 ALA H N 1
ATOM 1409 C CA . ALA A 1 94 ? -2.329 -16.575 8.309 1.00 23.65 92 ALA H CA 1
ATOM 1410 C C . ALA A 1 94 ? -3.666 -15.960 7.938 1.00 25.03 92 ALA H C 1
ATOM 1411 O O . ALA A 1 94 ? -3.871 -15.513 6.811 1.00 23.92 92 ALA H O 1
ATOM 1418 N N . VAL A 1 95 ? -4.562 -15.909 8.915 1.00 21.42 93 VAL H N 1
ATOM 1419 C CA . VAL A 1 95 ? -5.710 -15.016 8.848 1.00 22.91 93 VAL H CA 1
ATOM 1420 C C . VAL A 1 95 ? -5.282 -13.653 9.383 1.00 24.82 93 VAL H C 1
ATOM 1421 O O . VAL A 1 95 ? -4.750 -13.536 10.502 1.00 22.99 93 VAL H O 1
ATOM 1434 N N . TYR A 1 96 ? -5.507 -12.617 8.579 1.00 23.70 94 TYR H N 1
ATOM 1435 C CA . TYR A 1 96 ? -5.162 -11.244 8.930 1.00 23.48 94 TYR H CA 1
ATOM 1436 C C . TYR A 1 96 ? -6.439 -10.531 9.349 1.00 22.90 94 TYR H C 1
ATOM 1437 O O . TYR A 1 96 ? -7.433 -10.556 8.612 1.00 25.89 94 TYR H O 1
ATOM 1455 N N . TYR A 1 97 ? -6.426 -9.940 10.540 1.00 21.73 95 TYR H N 1
ATOM 1456 C CA . TYR A 1 97 ? -7.564 -9.197 11.061 1.00 22.51 95 TYR H CA 1
ATOM 1457 C C . TYR A 1 97 ? -7.235 -7.721 11.158 1.00 24.52 95 TYR H C 1
ATOM 1458 O O . TYR A 1 97 ? -6.140 -7.341 11.591 1.00 24.46 95 TYR H O 1
ATOM 1476 N N . CYS A 1 98 ? -8.205 -6.893 10.809 1.00 23.97 96 CYS H N 1
ATOM 1477 C CA . CYS A 1 98 ? -8.192 -5.513 11.246 1.00 22.76 96 CYS H CA 1
ATOM 1478 C C . CYS A 1 98 ? -9.076 -5.381 12.483 1.00 23.34 96 CYS H C 1
ATOM 1479 O O . CYS A 1 98 ? -9.993 -6.180 12.711 1.00 25.53 96 CYS H O 1
ATOM 1486 N N . GLY A 1 99 ? -8.765 -4.389 13.308 1.00 24.54 97 GLY H N 1
ATOM 1487 C CA . GLY A 1 99 ? -9.569 -4.145 14.489 1.00 25.30 97 GLY H CA 1
ATOM 1488 C C . GLY A 1 99 ? -9.618 -2.667 14.798 1.00 24.72 97 GLY H C 1
ATOM 1489 O O . GLY A 1 99 ? -8.736 -1.890 14.410 1.00 23.25 97 GLY H O 1
ATOM 1493 N N . ARG A 1 100 ? -10.684 -2.287 15.504 1.00 23.12 98 ARG H N 1
ATOM 1494 C CA . ARG A 1 100 ? -10.864 -0.931 16.002 1.00 22.80 98 ARG H CA 1
ATOM 1495 C C . ARG A 1 100 ? -10.264 -0.819 17.393 1.00 25.44 98 ARG H C 1
ATOM 1496 O O . ARG A 1 100 ? -10.736 -1.469 18.331 1.00 23.76 98 ARG H O 1
ATOM 1517 N N . ASP A 1 101 ? -9.232 -0.004 17.534 1.00 22.22 99 ASP H N 1
ATOM 1518 C CA . ASP A 1 101 ? -8.737 0.291 18.870 1.00 23.56 99 ASP H CA 1
ATOM 1519 C C . ASP A 1 101 ? -9.816 1.031 19.651 1.00 22.97 99 ASP H C 1
ATOM 1520 O O . ASP A 1 101 ? -10.382 2.027 19.169 1.00 25.54 99 ASP H O 1
ATOM 1529 N N . MET A 1 102 ? -10.088 0.580 20.869 1.00 24.42 100 MET H N 1
ATOM 1530 C CA . MET A 1 102 ? -11.188 1.165 21.639 1.00 23.00 100 MET H CA 1
ATOM 1531 C C . MET A 1 102 ? -10.924 2.639 21.966 1.00 24.67 100 MET H C 1
ATOM 1532 O O . MET A 1 102 ? -9.801 3.137 21.892 1.00 26.31 100 MET H O 1
ATOM 1546 N N . LEU A 1 103 ? -11.983 3.342 22.356 1.00 26.26 101 LEU H N 1
ATOM 1547 C CA . LEU A 1 103 ? -11.841 4.762 22.669 1.00 32.00 101 LEU H CA 1
ATOM 1548 C C . LEU A 1 103 ? -10.855 4.956 23.816 1.00 28.59 101 LEU H C 1
ATOM 1549 O O . LEU A 1 103 ? -10.905 4.247 24.826 1.00 31.78 101 LEU H O 1
ATOM 1565 N N . GLY A 1 104 ? -9.941 5.906 23.650 1.00 32.79 102 GLY H N 1
ATOM 1566 C CA . GLY A 1 104 ? -8.902 6.114 24.643 1.00 37.74 102 GLY H CA 1
ATOM 1567 C C . GLY A 1 104 ? -8.779 7.555 25.101 1.00 39.38 102 GLY H C 1
ATOM 1568 O O . GLY A 1 104 ? -9.616 8.393 24.759 1.00 36.58 102 GLY H O 1
ATOM 1572 N N . VAL A 1 105 ? -7.716 7.846 25.855 1.00 41.25 103 VAL H N 1
ATOM 1573 C CA . VAL A 1 105 ? -7.554 9.167 26.461 1.00 56.01 103 VAL H CA 1
ATOM 1574 C C . VAL A 1 105 ? -7.248 10.226 25.410 1.00 41.57 103 VAL H C 1
ATOM 1575 O O . VAL A 1 105 ? -7.580 11.405 25.591 1.00 41.89 103 VAL H O 1
ATOM 1588 N N . VAL A 1 106 ? -6.588 9.843 24.318 1.00 30.90 104 VAL H N 1
ATOM 1589 C CA . VAL A 1 106 ? -6.268 10.746 23.233 1.00 29.15 104 VAL H CA 1
ATOM 1590 C C . VAL A 1 106 ? -6.773 10.124 21.939 1.00 28.22 104 VAL H C 1
ATOM 1591 O O . VAL A 1 106 ? -6.916 8.904 21.820 1.00 27.83 104 VAL H O 1
ATOM 1604 N N . GLN A 1 107 ? -7.008 10.990 20.955 1.00 30.73 105 GLN H N 1
ATOM 1605 C CA . GLN A 1 107 ? -7.740 10.607 19.752 1.00 26.76 105 GLN H CA 1
ATOM 1606 C C . GLN A 1 107 ? -7.016 9.507 18.974 1.00 27.77 105 GLN H C 1
ATOM 1607 O O . GLN A 1 107 ? -5.858 9.670 18.583 1.00 29.90 105 GLN H O 1
ATOM 1621 N N . ALA A 1 108 ? -7.716 8.384 18.764 1.00 26.41 106 ALA H N 1
ATOM 1622 C CA . ALA A 1 108 ? -7.313 7.266 17.909 1.00 25.61 106 ALA H CA 1
ATOM 1623 C C . ALA A 1 108 ? -6.097 6.525 18.447 1.00 28.04 106 ALA H C 1
ATOM 1624 O O . ALA A 1 108 ? -5.405 5.836 17.690 1.00 25.87 106 ALA H O 1
ATOM 1631 N N . VAL A 1 109 ? -5.853 6.607 19.756 1.00 25.46 107 VAL H N 1
ATOM 1632 C CA . VAL A 1 109 ? -4.720 5.899 20.355 1.00 24.27 107 VAL H CA 1
ATOM 1633 C C . VAL A 1 109 ? -4.901 4.389 20.260 1.00 25.83 107 VAL H C 1
ATOM 1634 O O . VAL A 1 109 ? -6.014 3.855 20.346 1.00 24.31 107 VAL H O 1
ATOM 1647 N N . ALA A 1 110 ? -3.788 3.686 20.068 1.00 24.07 108 ALA H N 1
ATOM 1648 C CA . ALA A 1 110 ? -3.814 2.235 20.051 1.00 22.10 108 ALA H CA 1
ATOM 1649 C C . ALA A 1 110 ? -4.247 1.677 21.401 1.00 23.71 108 ALA H C 1
ATOM 1650 O O . ALA A 1 110 ? -3.966 2.242 22.464 1.00 25.87 108 ALA H O 1
ATOM 1657 N N . GLY A 1 111 ? -4.901 0.518 21.349 1.00 24.24 109 GLY H N 1
ATOM 1658 C CA . GLY A 1 111 ? -5.348 -0.135 22.557 1.00 24.37 109 GLY H CA 1
ATOM 1659 C C . GLY A 1 111 ? -5.994 -1.465 22.245 1.00 24.58 109 GLY H C 1
ATOM 1660 O O . GLY A 1 111 ? -5.865 -1.987 21.140 1.00 26.36 109 GLY H O 1
ATOM 1664 N N . PRO A 1 112 ? -6.676 -2.064 23.225 1.00 23.27 110 PRO H N 1
ATOM 1665 C CA . PRO A 1 112 ? -7.448 -3.289 22.942 1.00 23.99 110 PRO H CA 1
ATOM 1666 C C . PRO A 1 112 ? -8.482 -3.050 21.848 1.00 23.56 110 PRO H C 1
ATOM 1667 O O . PRO A 1 112 ? -9.006 -1.946 21.693 1.00 24.82 110 PRO H O 1
ATOM 1678 N N . PHE A 1 113 ? -8.826 -4.083 21.122 1.00 20.93 111 PHE H N 1
ATOM 1679 C CA . PHE A 1 113 ? -9.816 -3.996 20.086 1.00 22.76 111 PHE H CA 1
ATOM 1680 C C . PHE A 1 113 ? -11.219 -4.266 20.599 1.00 25.71 111 PHE H C 1
ATOM 1681 O O . PHE A 1 113 ? -11.491 -5.316 21.102 1.00 26.85 111 PHE H O 1
ATOM 1698 N N . ASP A 1 114 ? -12.116 -3.306 20.426 1.00 24.49 112 ASP H N 1
ATOM 1699 C CA . ASP A 1 114 ? -13.505 -3.555 20.781 1.00 26.15 112 ASP H CA 1
ATOM 1700 C C . ASP A 1 114 ? -14.349 -3.942 19.574 1.00 27.84 112 ASP H C 1
ATOM 1701 O O . ASP A 1 114 ? -15.541 -4.210 19.736 1.00 31.68 112 ASP H O 1
ATOM 1710 N N . SER A 1 115 ? -13.753 -4.020 18.383 1.00 23.48 113 SER H N 1
ATOM 1711 C CA . SER A 1 115 ? -14.439 -4.540 17.209 1.00 22.68 113 SER H CA 1
ATOM 1712 C C . SER A 1 115 ? -13.390 -5.139 16.290 1.00 24.94 113 SER H C 1
ATOM 1713 O O . SER A 1 115 ? -12.275 -4.623 16.216 1.00 25.10 113 SER H O 1
ATOM 1721 N N . TRP A 1 116 ? -13.732 -6.265 15.641 1.00 25.65 114 TRP H N 1
ATOM 1722 C CA . TRP A 1 116 ? -12.837 -6.985 14.738 1.00 25.82 114 TRP H CA 1
ATOM 1723 C C . TRP A 1 116 ? -13.495 -7.164 13.376 1.00 25.22 114 TRP H C 1
ATOM 1724 O O . TRP A 1 116 ? -14.718 -7.334 13.283 1.00 27.50 114 TRP H O 1
ATOM 1745 N N . GLY A 1 117 ? -12.689 -7.058 12.317 1.00 25.63 115 GLY H N 1
ATOM 1746 C CA . GLY A 1 117 ? -13.093 -7.565 11.025 1.00 26.71 115 GLY H CA 1
ATOM 1747 C C . GLY A 1 117 ? -13.244 -9.071 11.086 1.00 29.11 115 GLY H C 1
ATOM 1748 O O . GLY A 1 117 ? -12.883 -9.725 12.059 1.00 26.13 115 GLY H O 1
ATOM 1752 N N . GLN A 1 118 ? -13.777 -9.635 10.013 1.00 24.96 116 GLN H N 1
ATOM 1753 C CA . GLN A 1 118 ? -14.006 -11.080 9.975 1.00 23.25 116 GLN H CA 1
ATOM 1754 C C . GLN A 1 118 ? -12.754 -11.861 9.614 1.00 25.66 116 GLN H C 1
ATOM 1755 O O . GLN A 1 118 ? -12.774 -13.100 9.677 1.00 27.61 116 GLN H O 1
ATOM 1769 N N . GLY A 1 119 ? -11.697 -11.181 9.223 1.00 24.99 117 GLY H N 1
ATOM 1770 C CA . GLY A 1 119 ? -10.451 -11.822 8.879 1.00 23.75 117 GLY H CA 1
ATOM 1771 C C . GLY A 1 119 ? -10.343 -12.058 7.392 1.00 23.93 117 GLY H C 1
ATOM 1772 O O . GLY A 1 119 ? -11.337 -12.287 6.694 1.00 29.26 117 GLY H O 1
ATOM 1776 N N . THR A 1 120 ? -9.113 -11.960 6.891 1.00 27.13 118 THR H N 1
ATOM 1777 C CA . THR A 1 120 ? -8.762 -12.335 5.524 1.00 25.62 118 THR H CA 1
ATOM 1778 C C . THR A 1 120 ? -7.709 -13.425 5.580 1.00 24.08 118 THR H C 1
ATOM 1779 O O . THR A 1 120 ? -6.620 -13.187 6.108 1.00 24.62 118 THR H O 1
ATOM 1790 N N . LEU A 1 121 ? -8.005 -14.605 5.006 1.00 24.62 119 LEU H N 1
ATOM 1791 C CA . LEU A 1 121 ? -6.982 -15.637 4.860 1.00 25.93 119 LEU H CA 1
ATOM 1792 C C . LEU A 1 121 ? -6.041 -15.293 3.712 1.00 24.53 119 LEU H C 1
ATOM 1793 O O . LEU A 1 121 ? -6.480 -15.121 2.572 1.00 27.54 119 LEU H O 1
ATOM 1809 N N . VAL A 1 122 ? -4.749 -15.184 4.019 1.00 25.41 120 VAL H N 1
ATOM 1810 C CA . VAL A 1 122 ? -3.691 -15.093 3.018 1.00 28.08 120 VAL H CA 1
ATOM 1811 C C . VAL A 1 122 ? -2.923 -16.405 3.066 1.00 27.10 120 VAL H C 1
ATOM 1812 O O . VAL A 1 122 ? -2.360 -16.765 4.111 1.00 27.16 120 VAL H O 1
ATOM 1825 N N . THR A 1 123 ? -2.934 -17.139 1.951 1.00 27.08 121 THR H N 1
ATOM 1826 C CA . THR A 1 123 ? -2.209 -18.395 1.814 1.00 26.08 121 THR H CA 1
ATOM 1827 C C . THR A 1 123 ? -1.003 -18.135 0.931 1.00 30.75 121 THR H C 1
ATOM 1828 O O . THR A 1 123 ? -1.159 -17.698 -0.210 1.00 29.76 121 THR H O 1
ATOM 1839 N N . VAL A 1 124 ? 0.186 -18.400 1.452 1.00 27.32 122 VAL H N 1
ATOM 1840 C CA . VAL A 1 124 ? 1.410 -18.322 0.665 1.00 29.63 122 VAL H CA 1
ATOM 1841 C C . VAL A 1 124 ? 1.754 -19.739 0.234 1.00 28.98 122 VAL H C 1
ATOM 1842 O O . VAL A 1 124 ? 1.924 -20.629 1.076 1.00 35.55 122 VAL H O 1
ATOM 1855 N N . SER A 1 125 ? 1.831 -19.961 -1.082 1.00 27.79 123 SER H N 1
ATOM 1856 C CA . SER A 1 125 ? 1.931 -21.313 -1.622 1.00 32.08 123 SER H CA 1
ATOM 1857 C C . SER A 1 125 ? 3.218 -21.984 -1.159 1.00 35.70 123 SER H C 1
ATOM 1858 O O . SER A 1 125 ? 4.243 -21.332 -0.953 1.00 35.12 123 SER H O 1
ATOM 1866 N N . SER A 1 126 ? 3.169 -23.315 -1.029 1.00 34.51 124 SER H N 1
ATOM 1867 C CA . SER A 1 126 ? 4.285 -24.052 -0.461 1.00 49.77 124 SER H CA 1
ATOM 1868 C C . SER A 1 126 ? 5.407 -24.199 -1.479 1.00 38.16 124 SER H C 1
ATOM 1869 O O . SER A 1 126 ? 5.167 -24.503 -2.650 1.00 37.04 124 SER H O 1
ATOM 1877 N N . ALA A 1 127 ? 6.643 -24.005 -1.012 1.00 32.40 125 ALA H N 1
ATOM 1878 C CA . ALA A 1 127 ? 7.836 -24.146 -1.844 1.00 29.87 125 ALA H CA 1
ATOM 1879 C C . ALA A 1 127 ? 8.669 -25.358 -1.457 1.00 37.29 125 ALA H C 1
ATOM 1880 O O . ALA A 1 127 ? 9.799 -25.511 -1.942 1.00 32.36 125 ALA H O 1
ATOM 1887 N N . SER A 1 128 ? 8.130 -26.247 -0.630 1.00 35.63 126 SER H N 1
ATOM 1888 C CA . SER A 1 128 ? 8.837 -27.471 -0.265 1.00 50.34 126 SER H CA 1
ATOM 1889 C C . SER A 1 128 ? 7.869 -28.419 0.430 1.00 55.58 126 SER H C 1
ATOM 1890 O O . SER A 1 128 ? 6.737 -28.055 0.756 1.00 38.55 126 SER H O 1
ATOM 1898 N N . GLY A 1 129 ? 8.344 -29.635 0.678 1.00 74.97 127 GLY H N 1
ATOM 1899 C CA . GLY A 1 129 ? 7.601 -30.607 1.462 1.00 77.38 127 GLY H CA 1
ATOM 1900 C C . GLY A 1 129 ? 6.389 -31.169 0.745 1.00 67.98 127 GLY H C 1
ATOM 1901 O O . GLY A 1 129 ? 5.615 -31.935 1.326 1.00 70.73 127 GLY H O 1
ATOM 1905 N N . GLY A 1 146 ? 8.473 -7.830 20.178 1.00 108.63 144 GLY H N 1
ATOM 1906 C CA . GLY A 1 146 ? 8.013 -8.588 21.326 1.00 123.97 144 GLY H CA 1
ATOM 1907 C C . GLY A 1 146 ? 8.781 -8.249 22.589 1.00 99.91 144 GLY H C 1
ATOM 1908 O O . GLY A 1 146 ? 9.336 -9.133 23.242 1.00 96.02 144 GLY H O 1
ATOM 1911 N N . ASP A 1 147 ? 8.882 -6.973 22.922 1.00 63.52 145 ASP H N 1
ATOM 1912 C CA . ASP A 1 147 ? 9.668 -6.532 24.057 1.00 62.14 145 ASP H CA 1
ATOM 1913 C C . ASP A 1 147 ? 9.075 -6.967 25.390 1.00 42.19 145 ASP H C 1
ATOM 1914 O O . ASP A 1 147 ? 9.804 -7.096 26.335 1.00 36.80 145 ASP H O 1
ATOM 1923 N N . THR A 1 148 ? 7.767 -7.208 25.450 1.00 34.18 146 THR H N 1
ATOM 1924 C CA . THR A 1 148 ? 7.123 -7.706 26.663 1.00 42.54 146 THR H CA 1
ATOM 1925 C C . THR A 1 148 ? 6.391 -9.016 26.434 1.00 33.70 146 THR H C 1
ATOM 1926 O O . THR A 1 148 ? 5.231 -9.059 26.228 1.00 24.67 146 THR H O 1
ATOM 1937 N N . PRO A 1 149 ? 7.129 -10.101 26.484 1.00 26.90 147 PRO H N 1
ATOM 1938 C CA . PRO A 1 149 ? 6.521 -11.405 26.280 1.00 33.70 147 PRO H CA 1
ATOM 1939 C C . PRO A 1 149 ? 5.582 -11.748 27.417 1.00 26.65 147 PRO H C 1
ATOM 1940 O O . PRO A 1 149 ? 5.798 -11.405 28.535 1.00 25.19 147 PRO H O 1
ATOM 1951 N N . MET A 1 150 ? 4.520 -12.426 27.053 1.00 25.80 148 MET H N 1
ATOM 1952 C CA . MET A 1 150 ? 3.467 -12.810 27.936 1.00 24.40 148 MET H CA 1
ATOM 1953 C C . MET A 1 150 ? 3.278 -14.300 27.929 1.00 25.40 148 MET H C 1
ATOM 1954 O O . MET A 1 150 ? 3.372 -14.908 26.925 1.00 27.12 148 MET H O 1
ATOM 1968 N N . THR A 1 151 ? 3.008 -14.857 29.083 1.00 23.12 149 THR H N 1
ATOM 1969 C CA . THR A 1 151 ? 2.755 -16.284 29.214 1.00 21.76 149 THR H CA 1
ATOM 1970 C C . THR A 1 151 ? 1.400 -16.507 29.863 1.00 22.83 149 THR H C 1
ATOM 1971 O O . THR A 1 151 ? 0.838 -15.621 30.498 1.00 25.25 149 THR H O 1
ATOM 1982 N N . GLN A 1 152 ? 0.830 -17.682 29.622 1.00 22.04 150 GLN H N 1
ATOM 1983 C CA . GLN A 1 152 ? -0.460 -18.047 30.197 1.00 21.71 150 GLN H CA 1
ATOM 1984 C C . GLN A 1 152 ? -0.372 -19.441 30.779 1.00 22.62 150 GLN H C 1
ATOM 1985 O O . GLN A 1 152 ? 0.352 -20.304 30.256 1.00 26.55 150 GLN H O 1
ATOM 1999 N N . SER A 1 153 ? -1.130 -19.665 31.847 1.00 20.69 151 SER H N 1
ATOM 2000 C CA A SER A 1 153 ? -1.160 -20.986 32.485 0.68 22.12 151 SER H CA 1
ATOM 2001 C CA B SER A 1 153 ? -1.161 -20.980 32.469 0.32 22.46 151 SER H CA 1
ATOM 2002 C C . SER A 1 153 ? -2.556 -21.250 33.031 1.00 26.34 151 SER H C 1
ATOM 2003 O O . SER A 1 153 ? -3.141 -20.409 33.720 1.00 25.03 151 SER H O 1
ATOM 2016 N N . PRO A 1 154 ? -3.099 -22.436 32.769 1.00 22.40 152 PRO H N 1
ATOM 2017 C CA . PRO A 1 154 ? -2.555 -23.516 31.959 1.00 22.81 152 PRO H CA 1
ATOM 2018 C C . PRO A 1 154 ? -2.711 -23.203 30.479 1.00 27.32 152 PRO H C 1
ATOM 2019 O O . PRO A 1 154 ? -3.386 -22.241 30.144 1.00 28.12 152 PRO H O 1
ATOM 2030 N N . SER A 1 155 ? -2.070 -23.992 29.618 1.00 23.82 153 SER H N 1
ATOM 2031 C CA . SER A 1 155 ? -2.267 -23.847 28.178 1.00 22.07 153 SER H CA 1
ATOM 2032 C C . SER A 1 155 ? -3.547 -24.518 27.726 1.00 26.34 153 SER H C 1
ATOM 2033 O O . SER A 1 155 ? -4.123 -24.126 26.704 1.00 24.18 153 SER H O 1
ATOM 2041 N N . SER A 1 156 ? -3.967 -25.550 28.448 1.00 26.00 154 SER H N 1
ATOM 2042 C CA . SER A 1 156 ? -5.193 -26.257 28.175 1.00 27.76 154 SER H CA 1
ATOM 2043 C C . SER A 1 156 ? -5.772 -26.689 29.505 1.00 28.82 154 SER H C 1
ATOM 2044 O O . SER A 1 156 ? -5.027 -27.039 30.424 1.00 27.84 154 SER H O 1
ATOM 2052 N N . VAL A 1 157 ? -7.093 -26.666 29.605 1.00 27.26 155 VAL H N 1
ATOM 2053 C CA . VAL A 1 157 ? -7.783 -27.135 30.801 1.00 28.63 155 VAL H CA 1
ATOM 2054 C C . VAL A 1 157 ? -9.151 -27.634 30.370 1.00 27.40 155 VAL H C 1
ATOM 2055 O O . VAL A 1 157 ? -9.736 -27.135 29.404 1.00 28.84 155 VAL H O 1
ATOM 2068 N N . SER A 1 158 ? -9.624 -28.686 31.031 1.00 28.09 156 SER H N 1
ATOM 2069 C CA . SER A 1 158 ? -10.928 -29.214 30.713 1.00 28.38 156 SER H CA 1
ATOM 2070 C C . SER A 1 158 ? -11.856 -28.941 31.874 1.00 27.87 156 SER H C 1
ATOM 2071 O O . SER A 1 158 ? -11.434 -28.888 33.036 1.00 37.14 156 SER H O 1
ATOM 2079 N N . ALA A 1 159 ? -13.121 -28.701 31.551 1.00 27.67 157 ALA H N 1
ATOM 2080 C CA . ALA A 1 159 ? -14.064 -28.344 32.581 1.00 29.13 157 ALA H CA 1
ATOM 2081 C C . ALA A 1 159 ? -15.462 -28.745 32.165 1.00 27.74 157 ALA H C 1
ATOM 2082 O O . ALA A 1 159 ? -15.727 -29.110 31.014 1.00 28.85 157 ALA H O 1
ATOM 2089 N N . SER A 1 160 ? -16.336 -28.735 33.159 1.00 32.16 158 SER H N 1
ATOM 2090 C CA . SER A 1 160 ? -17.739 -29.074 33.018 1.00 35.77 158 SER H CA 1
ATOM 2091 C C . SER A 1 160 ? -18.573 -27.814 33.199 1.00 36.04 158 SER H C 1
ATOM 2092 O O . SER A 1 160 ? -18.167 -26.883 33.897 1.00 33.73 158 SER H O 1
ATOM 2100 N N . VAL A 1 161 ? -19.747 -27.798 32.567 1.00 37.23 159 VAL H N 1
ATOM 2101 C CA . VAL A 1 161 ? -20.682 -26.695 32.747 1.00 45.11 159 VAL H CA 1
ATOM 2102 C C . VAL A 1 161 ? -20.960 -26.519 34.229 1.00 42.46 159 VAL H C 1
ATOM 2103 O O . VAL A 1 161 ? -21.230 -27.493 34.937 1.00 39.52 159 VAL H O 1
ATOM 2116 N N . GLY A 1 162 ? -20.896 -25.275 34.710 1.00 41.68 160 GLY H N 1
ATOM 2117 C CA . GLY A 1 162 ? -21.096 -24.992 36.116 1.00 41.46 160 GLY H CA 1
ATOM 2118 C C . GLY A 1 162 ? -19.824 -24.859 36.934 1.00 37.33 160 GLY H C 1
ATOM 2119 O O . GLY A 1 162 ? -19.885 -24.336 38.055 1.00 42.22 160 GLY H O 1
ATOM 2123 N N . ASP A 1 163 ? -18.678 -25.286 36.405 1.00 34.34 161 ASP H N 1
ATOM 2124 C CA . ASP A 1 163 ? -17.413 -25.172 37.115 1.00 36.71 161 ASP H CA 1
ATOM 2125 C C . ASP A 1 163 ? -16.926 -23.727 37.090 1.00 38.96 161 ASP H C 1
ATOM 2126 O O . ASP A 1 163 ? -17.248 -22.958 36.178 1.00 32.26 161 ASP H O 1
ATOM 2135 N N . ARG A 1 164 ? -16.126 -23.368 38.095 1.00 30.87 162 ARG H N 1
ATOM 2136 C CA . ARG A 1 164 ? -15.299 -22.175 37.995 1.00 27.50 162 ARG H CA 1
ATOM 2137 C C . ARG A 1 164 ? -14.032 -22.523 37.233 1.00 29.92 162 ARG H C 1
ATOM 2138 O O . ARG A 1 164 ? -13.401 -23.557 37.502 1.00 32.30 162 ARG H O 1
ATOM 2159 N N . VAL A 1 165 ? -13.691 -21.679 36.263 1.00 28.21 163 VAL H N 1
ATOM 2160 C CA . VAL A 1 165 ? -12.478 -21.813 35.470 1.00 26.42 163 VAL H CA 1
ATOM 2161 C C . VAL A 1 165 ? -11.643 -20.563 35.689 1.00 30.07 163 VAL H C 1
ATOM 2162 O O . VAL A 1 165 ? -12.136 -19.451 35.489 1.00 29.17 163 VAL H O 1
ATOM 2175 N N . THR A 1 166 ? -10.399 -20.735 36.084 1.00 25.79 164 THR H N 1
ATOM 2176 C CA . THR A 1 166 ? 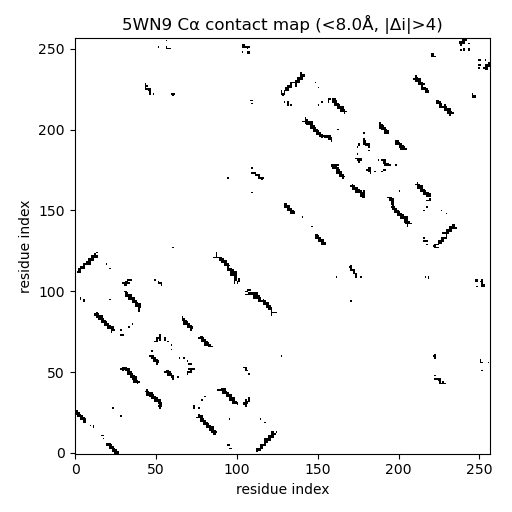-9.465 -19.646 36.307 1.00 22.79 164 THR H CA 1
ATOM 2177 C C . THR A 1 166 ? -8.185 -19.818 35.495 1.00 24.32 164 THR H C 1
ATOM 2178 O O . THR A 1 166 ? -7.552 -20.822 35.548 1.00 25.46 164 THR H O 1
ATOM 2189 N N . ILE A 1 167 ? -7.861 -18.783 34.735 1.00 21.99 165 ILE H N 1
ATOM 2190 C CA . ILE A 1 167 ? -6.708 -18.754 33.850 1.00 21.70 165 ILE H CA 1
ATOM 2191 C C . ILE A 1 167 ? -5.752 -17.677 34.320 1.00 23.20 165 ILE H C 1
ATOM 2192 O O . ILE A 1 167 ? -6.188 -16.575 34.657 1.00 24.89 165 ILE H O 1
ATOM 2208 N N . SER A 1 168 ? -4.457 -17.992 34.336 1.00 22.78 166 SER H N 1
ATOM 2209 C CA . SER A 1 168 ? -3.421 -17.041 34.714 1.00 21.26 166 SER H CA 1
ATOM 2210 C C . SER A 1 168 ? -2.738 -16.452 33.491 1.00 22.15 166 SER H C 1
ATOM 2211 O O . SER A 1 168 ? -2.498 -17.132 32.488 1.00 22.96 166 SER H O 1
ATOM 2219 N N . CYS A 1 169 ? -2.375 -15.184 33.626 1.00 21.78 167 CYS H N 1
ATOM 2220 C CA . CYS A 1 169 ? -1.540 -14.484 32.671 1.00 23.93 167 CYS H CA 1
ATOM 2221 C C . CYS A 1 169 ? -0.368 -13.859 33.417 1.00 27.41 167 CYS H C 1
ATOM 2222 O O . CYS A 1 169 ? -0.540 -13.339 34.507 1.00 26.52 167 CYS H O 1
ATOM 2229 N N . ARG A 1 170 ? 0.822 -13.918 32.833 1.00 24.11 168 ARG H N 1
ATOM 2230 C CA . ARG A 1 170 ? 1.995 -13.312 33.443 1.00 25.13 168 ARG H CA 1
ATOM 2231 C C . ARG A 1 170 ? 2.708 -12.449 32.424 1.00 26.47 168 ARG H C 1
ATOM 2232 O O . ARG A 1 170 ? 3.005 -12.896 31.312 1.00 25.93 168 ARG H O 1
ATOM 2253 N N . ALA A 1 171 ? 3.013 -11.223 32.815 1.00 25.29 169 ALA H N 1
ATOM 2254 C CA . ALA A 1 171 ? 3.800 -10.334 31.984 1.00 23.17 169 ALA H CA 1
ATOM 2255 C C . ALA A 1 171 ? 5.244 -10.412 32.432 1.00 23.58 169 ALA H C 1
ATOM 2256 O O . ALA A 1 171 ? 5.533 -10.457 33.633 1.00 27.25 169 ALA H O 1
ATOM 2263 N N . SER A 1 172 ? 6.156 -10.459 31.464 1.00 24.05 170 SER H N 1
ATOM 2264 C CA . SER A 1 172 ? 7.562 -10.628 31.786 1.00 30.32 170 SER H CA 1
ATOM 2265 C C . SER A 1 172 ? 8.163 -9.365 32.361 1.00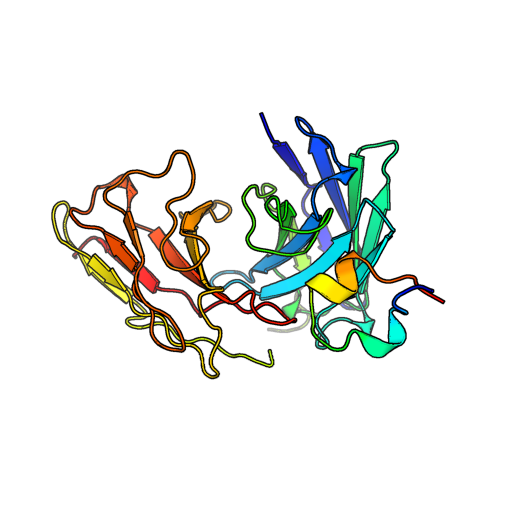 26.92 170 SER H C 1
ATOM 2266 O O . SER A 1 172 ? 9.207 -9.434 33.000 1.00 30.11 170 SER H O 1
ATOM 2274 N N . GLN A 1 173 ? 7.512 -8.221 32.143 1.00 26.17 171 GLN H N 1
ATOM 2275 C CA . GLN A 1 173 ? 7.854 -6.957 32.756 1.00 30.04 171 GLN H CA 1
ATOM 2276 C C . GLN A 1 173 ? 6.564 -6.335 33.267 1.00 25.79 171 GLN H C 1
ATOM 2277 O O . GLN A 1 173 ? 5.483 -6.648 32.785 1.00 25.15 171 GLN H O 1
ATOM 2291 N N . GLY A 1 174 ? 6.676 -5.438 34.242 1.00 27.80 172 GLY H N 1
ATOM 2292 C CA . GLY A 1 174 ? 5.471 -4.799 34.756 1.00 31.37 172 GLY H CA 1
ATOM 2293 C C . GLY A 1 174 ? 4.697 -4.060 33.678 1.00 28.38 172 GLY H C 1
ATOM 2294 O O . GLY A 1 174 ? 5.303 -3.333 32.889 1.00 26.37 172 GLY H O 1
ATOM 2298 N N . ILE A 1 175 ? 3.370 -4.227 33.641 1.00 25.60 173 ILE H N 1
ATOM 2299 C CA . ILE A 1 175 ? 2.514 -3.552 32.667 1.00 23.55 173 ILE H CA 1
ATOM 2300 C C . ILE A 1 175 ? 1.391 -2.766 33.352 1.00 26.67 173 ILE H C 1
ATOM 2301 O O . ILE A 1 175 ? 0.385 -2.447 32.710 1.00 25.10 173 ILE H O 1
ATOM 2317 N N . SER A 1 176 ? 1.522 -2.492 34.649 1.00 26.35 174 SER H N 1
ATOM 2318 C CA . SER A 1 176 ? 0.503 -1.743 35.398 1.00 25.75 174 SER H CA 1
ATOM 2319 C C . SER A 1 176 ? -0.817 -2.485 35.219 1.00 28.53 174 SER H C 1
ATOM 2320 O O . SER A 1 176 ? -0.862 -3.713 35.424 1.00 27.44 174 SER H O 1
ATOM 2328 N N . ASN A 1 177 ? -1.878 -1.820 34.834 1.00 24.25 175 ASN H N 1
ATOM 2329 C CA . ASN A 1 177 ? -3.135 -2.497 34.576 1.00 25.44 175 ASN H CA 1
ATOM 2330 C C . ASN A 1 177 ? -3.505 -2.580 33.086 1.00 24.13 175 ASN H C 1
ATOM 2331 O O . ASN A 1 177 ? -4.638 -2.702 32.741 1.00 25.24 175 ASN H O 1
ATOM 2342 N N . SER A 1 178 ? -2.512 -2.485 32.228 1.00 21.72 176 SER H N 1
ATOM 2343 C CA . SER A 1 178 ? -2.759 -2.381 30.785 1.00 20.80 176 SER H CA 1
ATOM 2344 C C . SER A 1 178 ? -2.835 -3.787 30.187 1.00 22.14 176 SER H C 1
ATOM 2345 O O . SER A 1 178 ? -1.977 -4.215 29.420 1.00 23.09 176 SER H O 1
ATOM 2353 N N . LEU A 1 179 ? -3.894 -4.495 30.557 1.00 21.73 177 LEU H N 1
ATOM 2354 C CA . LEU A 1 179 ? -4.039 -5.917 30.259 1.00 20.50 177 LEU H CA 1
ATOM 2355 C C . LEU A 1 179 ? -5.482 -6.193 29.874 1.00 22.66 177 LEU H C 1
ATOM 2356 O O . LEU A 1 179 ? -6.420 -5.787 30.571 1.00 23.72 177 LEU H O 1
ATOM 2372 N N . ALA A 1 180 ? -5.646 -6.829 28.732 1.00 22.46 178 ALA H N 1
ATOM 2373 C CA . ALA A 1 180 ? -6.949 -7.163 28.193 1.00 23.51 178 ALA H CA 1
ATOM 2374 C C . ALA A 1 180 ? -7.056 -8.670 28.046 1.00 21.70 178 ALA H C 1
ATOM 2375 O O . ALA A 1 180 ? -6.054 -9.366 27.882 1.00 21.41 178 ALA H O 1
ATOM 2382 N N . TRP A 1 181 ? -8.288 -9.148 28.070 1.00 21.31 179 TRP H N 1
ATOM 2383 C CA . TRP A 1 181 ? -8.606 -10.547 27.827 1.00 21.03 179 TRP H CA 1
ATOM 2384 C C . TRP A 1 181 ? -9.613 -10.683 26.694 1.00 21.04 179 TRP H C 1
ATOM 2385 O O . TRP A 1 181 ? -10.585 -9.920 26.621 1.00 22.29 179 TRP H O 1
ATOM 2406 N N . TYR A 1 182 ? -9.390 -11.694 25.844 1.00 20.63 180 TYR H N 1
ATOM 2407 C CA . TYR A 1 182 ? -10.242 -11.997 24.708 1.00 20.01 180 TYR H CA 1
ATOM 2408 C C . TYR A 1 182 ? -10.663 -13.457 24.722 1.00 22.96 180 TYR H C 1
ATOM 2409 O O . TYR A 1 182 ? -9.911 -14.339 25.151 1.00 24.51 180 TYR H O 1
ATOM 2427 N N . GLN A 1 183 ? -11.838 -13.703 24.155 1.00 22.46 181 GLN H N 1
ATOM 2428 C CA . GLN A 1 183 ? -12.342 -15.033 23.877 1.00 22.95 181 GLN H CA 1
ATOM 2429 C C . GLN A 1 183 ? -12.319 -15.267 22.376 1.00 22.32 181 GLN H C 1
ATOM 2430 O O . GLN A 1 183 ? -12.728 -14.392 21.618 1.00 24.38 181 GLN H O 1
ATOM 2444 N N . GLN A 1 184 ? -11.875 -16.445 21.935 1.00 21.77 182 GLN H N 1
ATOM 2445 C CA . GLN A 1 184 ? -11.941 -16.789 20.516 1.00 24.09 182 GLN H CA 1
ATOM 2446 C C . GLN A 1 184 ? -12.568 -18.156 20.354 1.00 25.01 182 GLN H C 1
ATOM 2447 O O . GLN A 1 184 ? -11.990 -19.170 20.759 1.00 26.11 182 GLN H O 1
ATOM 2461 N N . LYS A 1 185 ? -13.737 -18.184 19.732 1.00 25.92 183 LYS H N 1
ATOM 2462 C CA . LYS A 1 185 ? -14.381 -19.441 19.399 1.00 37.21 183 LYS H CA 1
ATOM 2463 C C . LYS A 1 185 ? -13.910 -19.952 18.043 1.00 47.72 183 LYS H C 1
ATOM 2464 O O . LYS A 1 185 ? -13.408 -19.210 17.197 1.00 34.59 183 LYS H O 1
ATOM 2483 N N . LEU A 1 186 ? -14.055 -21.254 17.852 1.00 49.78 184 LEU H N 1
ATOM 2484 C CA . LEU A 1 186 ? -13.490 -21.888 16.676 1.00 57.45 184 LEU H CA 1
ATOM 2485 C C . LEU A 1 186 ? -14.010 -21.219 15.412 1.00 37.11 184 LEU H C 1
ATOM 2486 O O . LEU A 1 186 ? -15.222 -21.169 15.171 1.00 40.91 184 LEU H O 1
ATOM 2502 N N . GLY A 1 187 ? -13.096 -20.733 14.583 1.00 41.79 185 GLY H N 1
ATOM 2503 C CA . GLY A 1 187 ? -13.488 -20.179 13.307 1.00 43.40 185 GLY H CA 1
ATOM 2504 C C . GLY A 1 187 ? -13.982 -18.747 13.325 1.00 43.43 185 GLY H C 1
ATOM 2505 O O . GLY A 1 187 ? -14.507 -18.283 12.308 1.00 48.12 185 GLY H O 1
ATOM 2509 N N . LYS A 1 188 ? -13.848 -18.041 14.443 1.00 35.76 186 LYS H N 1
ATOM 2510 C CA . LYS A 1 188 ? -14.319 -16.662 14.561 1.00 35.80 186 LYS H CA 1
ATOM 2511 C C . LYS A 1 188 ? -13.175 -15.740 14.942 1.00 32.40 186 LYS H C 1
ATOM 2512 O O . LYS A 1 188 ? -12.134 -16.181 15.426 1.00 32.08 186 LYS H O 1
ATOM 2524 N N . ALA A 1 189 ? -13.384 -14.431 14.748 1.00 29.70 187 ALA H N 1
ATOM 2525 C CA . ALA A 1 189 ? -12.477 -13.455 15.319 1.00 28.21 187 ALA H CA 1
ATOM 2526 C C . ALA A 1 189 ? -12.604 -13.433 16.840 1.00 24.99 187 ALA H C 1
ATOM 2527 O O . ALA A 1 189 ? -13.652 -13.790 17.388 1.00 28.71 187 ALA H O 1
ATOM 2534 N N . PRO A 1 190 ? -11.561 -13.008 17.550 1.00 24.77 188 PRO H N 1
ATOM 2535 C CA . PRO A 1 190 ? -11.672 -12.888 19.003 1.00 23.96 188 PRO H CA 1
ATOM 2536 C C . PRO A 1 190 ? -12.634 -11.776 19.379 1.00 26.11 188 PRO H C 1
ATOM 2537 O O . PRO A 1 190 ? -12.986 -10.908 18.568 1.00 30.39 188 PRO H O 1
ATOM 2548 N N . GLN A 1 191 ? -13.077 -11.838 20.630 1.00 24.07 189 GLN H N 1
ATOM 2549 C CA . GLN A 1 191 ? -13.973 -10.843 21.215 1.00 25.13 189 GLN H CA 1
ATOM 2550 C C . GLN A 1 191 ? -13.406 -10.383 22.550 1.00 21.98 189 GLN H C 1
ATOM 2551 O O . GLN A 1 191 ? -13.015 -11.200 23.392 1.00 23.02 189 GLN H O 1
ATOM 2561 N N . LEU A 1 192 ? -13.415 -9.072 22.758 1.00 21.88 190 LEU H N 1
ATOM 2562 C CA . LEU A 1 192 ? -12.920 -8.491 24.003 1.00 22.39 190 LEU H CA 1
ATOM 2563 C C . LEU A 1 192 ? -13.863 -8.802 25.165 1.00 21.59 190 LEU H C 1
ATOM 2564 O O . LEU A 1 192 ? -15.073 -8.578 25.071 1.00 26.69 190 LEU H O 1
ATOM 2580 N N . LEU A 1 193 ? -13.300 -9.328 26.262 1.00 23.41 191 LEU H N 1
ATOM 2581 C CA . LEU A 1 193 ? -14.044 -9.552 27.510 1.00 21.08 191 LEU H CA 1
ATOM 2582 C C . LEU A 1 193 ? -13.755 -8.511 28.585 1.00 22.87 191 LEU H C 1
ATOM 2583 O O . LEU A 1 193 ? -14.677 -8.037 29.231 1.00 24.61 191 LEU H O 1
ATOM 2599 N N . ILE A 1 194 ? -12.479 -8.210 28.807 1.00 22.82 192 ILE H N 1
ATOM 2600 C CA . ILE A 1 194 ? -11.978 -7.426 29.931 1.00 25.32 192 ILE H CA 1
ATOM 2601 C C . ILE A 1 194 ? -10.904 -6.509 29.380 1.00 22.58 192 ILE H C 1
ATOM 2602 O O . ILE A 1 194 ? -10.069 -6.936 28.572 1.00 23.26 192 ILE H O 1
ATOM 2618 N N . TYR A 1 195 ? -10.922 -5.246 29.806 1.00 23.55 193 TYR H N 1
ATOM 2619 C CA . TYR A 1 195 ? -9.828 -4.327 29.523 1.00 23.33 193 TYR H CA 1
ATOM 2620 C C . TYR A 1 195 ? -9.420 -3.655 30.833 1.00 24.05 193 TYR H C 1
ATOM 2621 O O . TYR A 1 195 ? -10.156 -3.682 31.824 1.00 23.54 193 TYR H O 1
ATOM 2639 N N . ALA A 1 196 ? -8.240 -3.071 30.867 1.00 22.74 194 ALA H N 1
ATOM 2640 C CA . ALA A 1 196 ? -7.730 -2.423 32.056 1.00 23.22 194 ALA H CA 1
ATOM 2641 C C . ALA A 1 196 ? -7.723 -3.378 33.241 1.00 26.10 194 ALA H C 1
ATOM 2642 O O . ALA A 1 196 ? -7.998 -3.000 34.364 1.00 26.20 194 ALA H O 1
ATOM 2649 N N . ALA A 1 197 ? -7.398 -4.624 32.943 1.00 24.34 195 ALA H N 1
ATOM 2650 C CA . ALA A 1 197 ? -7.226 -5.681 33.926 1.00 23.68 195 ALA H CA 1
ATOM 2651 C C . ALA A 1 197 ? -8.523 -6.208 34.514 1.00 25.14 195 ALA H C 1
ATOM 2652 O O . ALA A 1 197 ? -8.671 -7.391 34.693 1.00 25.42 195 ALA H O 1
ATOM 2659 N N . SER A 1 198 ? -9.437 -5.308 34.842 1.00 25.32 196 SER H N 1
ATOM 2660 C CA A SER A 1 198 ? -10.622 -5.700 35.584 0.73 25.05 196 SER H CA 1
ATOM 2661 C CA B SER A 1 198 ? -10.621 -5.682 35.601 0.27 25.56 196 SER H CA 1
ATOM 2662 C C . SER A 1 198 ? -11.924 -5.074 35.093 1.00 29.61 196 SER H C 1
ATOM 2663 O O . SER A 1 198 ? -12.971 -5.328 35.702 1.00 28.81 196 SER H O 1
ATOM 2678 N N . SER A 1 199 ? -11.906 -4.253 34.036 1.00 26.48 197 SER H N 1
ATOM 2679 C CA . SER A 1 199 ? -13.125 -3.625 33.540 1.00 29.16 197 SER H CA 1
ATOM 2680 C C . SER A 1 199 ? -13.837 -4.546 32.553 1.00 27.55 197 SER H C 1
ATOM 2681 O O . SER A 1 199 ? -13.266 -4.948 31.533 1.00 28.01 197 SER H O 1
ATOM 2689 N N . LEU A 1 200 ? -15.095 -4.852 32.847 1.00 30.25 198 LEU H N 1
ATOM 2690 C CA . LEU A 1 200 ? -15.881 -5.751 32.017 1.00 28.58 198 LEU H CA 1
ATOM 2691 C C . LEU A 1 200 ? -16.415 -4.998 30.804 1.00 29.20 198 LEU H C 1
ATOM 2692 O O . LEU A 1 200 ? -17.057 -3.961 30.939 1.00 32.95 198 LEU H O 1
ATOM 2708 N N . GLN A 1 201 ? -16.153 -5.534 29.615 1.00 28.13 199 GLN H N 1
ATOM 2709 C CA . GLN A 1 201 ? -16.600 -4.899 28.387 1.00 35.76 199 GLN H CA 1
ATOM 2710 C C . GLN A 1 201 ? -18.119 -4.938 28.289 1.00 35.03 199 GLN H C 1
ATOM 2711 O O . GLN A 1 201 ? -18.769 -5.893 28.714 1.00 34.96 199 GLN H O 1
ATOM 2725 N N . SER A 1 202 ? -18.682 -3.882 27.713 1.00 33.19 200 SER H N 1
ATOM 2726 C CA . SER A 1 202 ? -20.119 -3.814 27.501 1.00 35.88 200 SER H CA 1
ATOM 2727 C C . SER A 1 202 ? -20.617 -5.058 26.779 1.00 37.79 200 SER H C 1
ATOM 2728 O O . SER A 1 202 ? -20.012 -5.514 25.805 1.00 47.57 200 SER H O 1
ATOM 2736 N N . GLY A 1 203 ? -21.712 -5.625 27.285 1.00 39.34 201 GLY H N 1
ATOM 2737 C CA . GLY A 1 203 ? -22.351 -6.766 26.671 1.00 45.26 201 GLY H CA 1
ATOM 2738 C C . GLY A 1 203 ? -21.789 -8.114 27.063 1.00 40.37 201 GLY H C 1
ATOM 2739 O O . GLY A 1 203 ? -22.335 -9.140 26.642 1.00 44.84 201 GLY H O 1
ATOM 2743 N N . VAL A 1 204 ? -20.716 -8.150 27.841 1.00 34.25 202 VAL H N 1
ATOM 2744 C CA . VAL A 1 204 ? -20.108 -9.400 28.293 1.00 29.15 202 VAL H CA 1
ATOM 2745 C C . VAL A 1 204 ? -20.787 -9.834 29.588 1.00 34.08 202 VAL H C 1
ATOM 2746 O O . VAL A 1 204 ? -21.003 -8.999 30.477 1.00 34.50 202 VAL H O 1
ATOM 2759 N N . PRO A 1 205 ? -21.119 -11.119 29.756 1.00 37.32 203 PRO H N 1
ATOM 2760 C CA . PRO A 1 205 ? -21.794 -11.551 30.986 1.00 34.93 203 PRO H CA 1
ATOM 2761 C C . PRO A 1 205 ? -20.924 -11.370 32.220 1.00 34.14 203 PRO H C 1
ATOM 2762 O O . PRO A 1 205 ? -19.698 -11.502 32.174 1.00 32.71 203 PRO H O 1
ATOM 2773 N N . SER A 1 206 ? -21.590 -11.108 33.347 1.00 34.75 204 SER H N 1
ATOM 2774 C CA . SER A 1 206 ? -20.895 -10.807 34.593 1.00 36.93 204 SER H CA 1
ATOM 2775 C C . SER A 1 206 ? -20.163 -12.005 35.180 1.00 35.79 204 SER H C 1
ATOM 2776 O O . SER A 1 206 ? -19.366 -11.822 36.110 1.00 34.95 204 SER H O 1
ATOM 2784 N N . ARG A 1 207 ? -20.381 -13.212 34.656 1.00 32.94 205 ARG H N 1
ATOM 2785 C CA . ARG A 1 207 ? -19.614 -14.350 35.145 1.00 30.49 205 ARG H CA 1
ATOM 2786 C C . ARG A 1 207 ? -18.138 -14.238 34.804 1.00 32.18 205 ARG H C 1
ATOM 2787 O O . ARG A 1 207 ? -17.319 -14.921 35.427 1.00 32.89 205 ARG H O 1
ATOM 2808 N N . PHE A 1 208 ? -17.770 -13.366 33.869 1.00 30.38 206 PHE H N 1
ATOM 2809 C CA . PHE A 1 208 ? -16.368 -13.135 33.545 1.00 28.54 206 PHE H CA 1
ATOM 2810 C C . PHE A 1 208 ? -15.826 -12.030 34.442 1.00 29.99 206 PHE H C 1
ATOM 2811 O O . PHE A 1 208 ? -16.459 -10.983 34.588 1.00 31.22 206 PHE H O 1
ATOM 2828 N N . SER A 1 209 ? -14.663 -12.256 35.048 1.00 28.08 207 SER H N 1
ATOM 2829 C CA . SER A 1 209 ? -14.052 -11.189 35.836 1.00 30.20 207 SER H CA 1
ATOM 2830 C C . SER A 1 209 ? -12.538 -11.300 35.765 1.00 28.43 207 SER H C 1
ATOM 2831 O O . SER A 1 209 ? -11.974 -12.396 35.678 1.00 26.52 207 SER H O 1
ATOM 2839 N N . GLY A 1 210 ? -11.885 -10.140 35.790 1.00 25.59 208 GLY H N 1
ATOM 2840 C CA . GLY A 1 21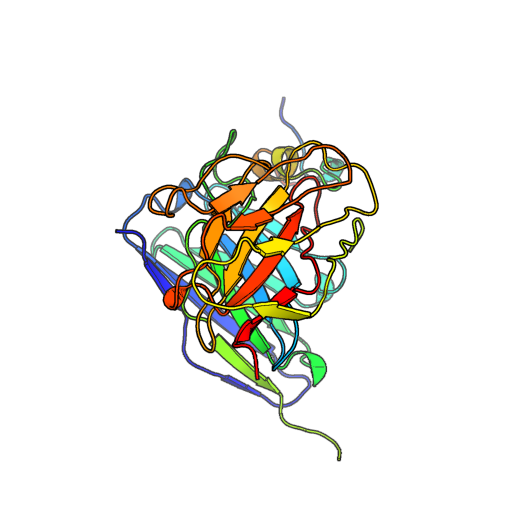0 ? -10.443 -10.064 35.702 1.00 26.96 208 GLY H CA 1
ATOM 2841 C C . GLY A 1 210 ? -9.880 -9.410 36.948 1.00 29.46 208 GLY H C 1
ATOM 2842 O O . GLY A 1 210 ? -10.512 -8.540 37.564 1.00 28.27 208 GLY H O 1
ATOM 2846 N N . SER A 1 211 ? -8.680 -9.838 37.317 1.00 24.37 209 SER H N 1
ATOM 2847 C CA . SER A 1 211 ? -8.010 -9.328 38.491 1.00 24.43 209 SER H CA 1
ATOM 2848 C C . SER A 1 211 ? -6.521 -9.231 38.211 1.00 25.57 209 SER H C 1
ATOM 2849 O O . SER A 1 211 ? -5.990 -9.894 37.322 1.00 23.82 209 SER H O 1
ATOM 2857 N N . GLY A 1 212 ? -5.854 -8.397 38.999 1.00 28.43 210 GLY H N 1
ATOM 2858 C CA . GLY A 1 212 ? -4.408 -8.295 38.992 1.00 29.04 210 GLY H CA 1
ATOM 2859 C C . GLY A 1 212 ? -3.916 -6.937 38.517 1.00 28.60 210 GLY H C 1
ATOM 2860 O O . GLY A 1 212 ? -4.644 -6.133 37.946 1.00 28.68 210 GLY H O 1
ATOM 2864 N N . SER A 1 213 ? -2.635 -6.708 38.776 1.00 28.14 211 SER H N 1
ATOM 2865 C CA . SER A 1 213 ? -1.934 -5.512 38.336 1.00 38.48 211 SER H CA 1
ATOM 2866 C C . SER A 1 213 ? -0.449 -5.790 38.480 1.00 26.95 211 SER H C 1
ATOM 2867 O O . SER A 1 213 ? -0.030 -6.488 39.416 1.00 34.80 211 SER H O 1
ATOM 2875 N N . GLY A 1 214 ? 0.349 -5.199 37.609 1.00 25.42 212 GLY H N 1
ATOM 2876 C CA . GLY A 1 214 ? 1.770 -5.418 37.601 1.00 28.14 212 GLY H CA 1
ATOM 2877 C C . GLY A 1 214 ? 2.223 -6.502 36.662 1.00 24.31 212 GLY H C 1
ATOM 2878 O O . GLY A 1 214 ? 2.367 -6.260 35.487 1.00 24.32 212 GLY H O 1
ATOM 2882 N N . THR A 1 215 ? 2.469 -7.690 37.180 1.00 25.31 213 THR H N 1
ATOM 2883 C CA . THR A 1 215 ? 2.871 -8.797 36.324 1.00 27.06 213 THR H CA 1
ATOM 2884 C C . THR A 1 215 ? 1.927 -9.978 36.349 1.00 25.59 213 THR H C 1
ATOM 2885 O O . THR A 1 215 ? 1.919 -10.723 35.377 1.00 27.27 213 THR H O 1
ATOM 2896 N N . ASP A 1 216 ? 1.123 -10.166 37.391 1.00 25.73 214 ASP H N 1
ATOM 2897 C CA . ASP A 1 216 ? 0.292 -11.361 37.514 1.00 27.08 214 ASP H CA 1
ATOM 2898 C C . ASP A 1 216 ? -1.186 -11.007 37.426 1.00 27.62 214 ASP H C 1
ATOM 2899 O O . ASP A 1 216 ? -1.680 -10.145 38.173 1.00 26.32 214 ASP H O 1
ATOM 2908 N N . PHE A 1 217 ? -1.885 -11.690 36.527 1.00 22.88 215 PHE H N 1
ATOM 2909 C CA . PHE A 1 217 ? -3.272 -11.410 36.201 1.00 23.62 215 PHE H CA 1
ATOM 2910 C C . PHE A 1 217 ? -4.055 -12.707 36.149 1.00 25.31 215 PHE H C 1
ATOM 2911 O O . PHE A 1 217 ? -3.496 -13.784 35.889 1.00 24.45 215 PHE H O 1
ATOM 2928 N N . THR A 1 218 ? -5.365 -12.596 36.374 1.00 24.08 216 THR H N 1
ATOM 2929 C CA A THR A 1 218 ? -6.262 -13.744 36.264 0.71 25.01 216 THR H CA 1
ATOM 2930 C CA B THR A 1 218 ? -6.263 -13.733 36.301 0.29 23.23 216 THR H CA 1
ATOM 2931 C C . THR A 1 218 ? -7.542 -13.375 35.542 1.00 25.37 216 THR H C 1
ATOM 2932 O O . THR A 1 218 ? -8.063 -12.267 35.672 1.00 25.97 216 THR H O 1
ATOM 2952 N N . LEU A 1 219 ? -8.048 -14.336 34.778 1.00 23.24 217 LEU H N 1
ATOM 2953 C CA . LEU A 1 219 ? -9.404 -14.327 34.246 1.00 23.79 217 LEU H CA 1
ATOM 2954 C C . LEU A 1 219 ? -10.130 -15.489 34.903 1.00 26.58 217 LEU H C 1
ATOM 2955 O O . LEU A 1 219 ? -9.615 -16.617 34.907 1.00 24.79 217 LEU H O 1
ATOM 2971 N N . THR A 1 220 ? -11.301 -15.228 35.487 1.00 23.47 218 THR H N 1
ATOM 2972 C CA . THR A 1 220 ? -12.095 -16.305 36.059 1.00 26.42 218 THR H CA 1
ATOM 2973 C C . THR A 1 220 ? -13.492 -16.264 35.460 1.00 28.79 218 THR H C 1
ATOM 2974 O O . THR A 1 220 ? -14.027 -15.195 35.160 1.00 27.59 218 THR H O 1
ATOM 2985 N N . ILE A 1 221 ? -14.057 -17.445 35.242 1.00 27.82 219 ILE H N 1
ATOM 2986 C CA . ILE A 1 221 ? -15.438 -17.605 34.811 1.00 27.06 219 ILE H CA 1
ATOM 2987 C C . ILE A 1 221 ? -16.126 -18.319 35.959 1.00 29.96 219 ILE H C 1
ATOM 2988 O O . ILE A 1 221 ? -15.785 -19.468 36.262 1.00 30.98 219 ILE H O 1
ATOM 3004 N N . SER A 1 222 ? -17.048 -17.641 36.647 1.00 31.67 220 SER H N 1
ATOM 3005 C CA . SER A 1 222 ? -17.528 -18.162 37.926 1.00 32.87 220 SER H CA 1
ATOM 3006 C C . SER A 1 222 ? -18.313 -19.456 37.747 1.00 42.11 220 SER H C 1
ATOM 3007 O O . SER A 1 222 ? -18.232 -20.356 38.590 1.00 62.62 220 SER H O 1
ATOM 3015 N N . SER A 1 223 ? -19.090 -19.561 36.671 1.00 33.26 221 SER H N 1
ATOM 3016 C CA . SER A 1 223 ? -19.933 -20.738 36.428 1.00 38.01 221 SER H CA 1
ATOM 3017 C C . SER A 1 223 ? -19.951 -20.969 34.920 1.00 43.41 221 SER H C 1
ATOM 3018 O O . SER A 1 223 ? -20.684 -20.297 34.190 1.00 35.43 221 SER H O 1
ATOM 3026 N N . LEU A 1 224 ? -19.138 -21.915 34.456 1.00 29.91 222 LEU H N 1
ATOM 3027 C CA . LEU A 1 224 ? -18.923 -22.081 33.024 1.00 34.17 222 LEU H CA 1
ATOM 3028 C C . LEU A 1 224 ? -20.216 -22.477 32.326 1.00 32.68 222 LEU H C 1
ATOM 3029 O O . LEU A 1 224 ? -20.938 -23.358 32.790 1.00 32.68 222 LEU H O 1
ATOM 3045 N N . GLN A 1 225 ? -20.496 -21.832 31.208 1.00 30.09 223 GLN H N 1
ATOM 3046 C CA . GLN A 1 225 ? -21.665 -22.130 30.401 1.00 34.36 223 GLN H CA 1
ATOM 3047 C C . GLN A 1 225 ? -21.257 -22.813 29.103 1.00 37.88 223 GLN H C 1
ATOM 3048 O O . GLN A 1 225 ? -20.102 -22.717 28.672 1.00 33.39 223 GLN H O 1
ATOM 3062 N N . PRO A 1 226 ? -22.184 -23.509 28.446 1.00 47.16 224 PRO H N 1
ATOM 3063 C CA . PRO A 1 226 ? -21.826 -24.213 27.204 1.00 40.30 224 PRO H CA 1
ATOM 3064 C C . PRO A 1 226 ? -21.181 -23.319 26.158 1.00 40.67 224 PRO H C 1
ATOM 3065 O O . PRO A 1 226 ? -20.291 -23.772 25.422 1.00 42.84 224 PRO H O 1
ATOM 3076 N N . GLU A 1 227 ? -21.578 -22.050 26.080 1.00 33.55 225 GLU H N 1
ATOM 3077 C CA . GLU A 1 227 ? -21.004 -21.132 25.111 1.00 33.35 225 GLU H CA 1
ATOM 3078 C C . GLU A 1 227 ? -19.589 -20.693 25.463 1.00 32.36 225 GLU H C 1
ATOM 3079 O O . GLU A 1 227 ? -18.968 -19.994 24.657 1.00 34.95 225 GLU H O 1
ATOM 3091 N N . ASP A 1 228 ? -19.052 -21.096 26.612 1.00 31.09 226 ASP H N 1
ATOM 3092 C CA . ASP A 1 228 ? -17.777 -20.572 27.073 1.00 31.35 226 ASP H CA 1
ATOM 3093 C C . ASP A 1 228 ? -16.597 -21.446 26.697 1.00 28.68 226 ASP H C 1
ATOM 3094 O O . ASP A 1 228 ? -15.455 -21.064 26.967 1.00 29.51 226 ASP H O 1
ATOM 3103 N N . PHE A 1 229 ? -16.819 -22.609 26.099 1.00 28.34 227 PHE H N 1
ATOM 3104 C CA . PHE A 1 229 ? -15.685 -23.399 25.646 1.00 29.44 227 PHE H CA 1
ATOM 3105 C C . PHE A 1 229 ? -15.067 -22.716 24.431 1.00 29.09 227 PHE H C 1
ATOM 3106 O O . PHE A 1 229 ? -15.741 -22.496 23.417 1.00 31.13 227 PHE H O 1
ATOM 3123 N N . ALA A 1 230 ? -13.795 -22.351 24.555 1.00 26.39 228 ALA H N 1
ATOM 3124 C CA . ALA A 1 230 ? -13.153 -21.431 23.628 1.00 24.01 228 ALA H CA 1
ATOM 3125 C C . ALA A 1 230 ? -11.690 -21.316 23.992 1.00 26.74 228 ALA H C 1
ATOM 3126 O O . ALA A 1 230 ? -11.254 -21.940 24.953 1.00 24.97 228 ALA H O 1
ATOM 3133 N N . THR A 1 231 ? -10.924 -20.551 23.226 1.00 22.99 229 THR H N 1
ATOM 3134 C CA . THR A 1 231 ? -9.561 -20.199 23.594 1.00 21.97 229 THR H CA 1
ATOM 3135 C C . THR A 1 231 ? -9.553 -18.765 24.103 1.00 24.97 229 THR H C 1
ATOM 3136 O O . THR A 1 231 ? -10.234 -17.898 23.558 1.00 24.85 229 THR H O 1
ATOM 3147 N N . TYR A 1 232 ? -8.799 -18.524 25.168 1.00 22.82 230 TYR H N 1
ATOM 3148 C CA . TYR A 1 232 ? -8.734 -17.227 25.826 1.00 21.40 230 TYR H CA 1
ATOM 3149 C C . TYR A 1 232 ? -7.319 -16.699 25.724 1.00 22.00 230 TYR H C 1
ATOM 3150 O O . TYR A 1 232 ? -6.356 -17.431 25.950 1.00 23.23 230 TYR H O 1
ATOM 3168 N N . TYR A 1 233 ? -7.203 -15.427 25.387 1.00 21.62 231 TYR H N 1
ATOM 3169 C CA . TYR A 1 233 ? -5.913 -14.772 25.219 1.00 20.50 231 TYR H CA 1
ATOM 3170 C C . TYR A 1 233 ? -5.861 -13.534 26.088 1.00 21.08 231 TYR H C 1
ATOM 3171 O O . TYR A 1 233 ? -6.807 -12.760 26.112 1.00 22.19 231 TYR H O 1
ATOM 3189 N N . CYS A 1 234 ? -4.722 -13.298 26.690 1.00 20.79 232 CYS H N 1
ATOM 3190 C CA . CYS A 1 234 ? -4.409 -12.026 27.284 1.00 21.53 232 CYS H CA 1
ATOM 3191 C C . CYS A 1 234 ? -3.579 -11.158 26.346 1.00 21.78 232 CYS H C 1
ATOM 3192 O O . CYS A 1 234 ? -2.962 -11.642 25.469 1.00 22.12 232 CYS H O 1
ATOM 3199 N N . GLN A 1 235 ? -3.599 -9.864 26.569 1.00 20.93 233 GLN H N 1
ATOM 3200 C CA . GLN A 1 235 ? -2.870 -8.946 25.702 1.00 21.36 233 GLN H CA 1
ATOM 3201 C C . GLN A 1 235 ? -2.403 -7.748 26.524 1.00 22.01 233 GLN H C 1
ATOM 3202 O O . GLN A 1 235 ? -3.223 -7.102 27.174 1.00 21.09 233 GLN H O 1
ATOM 3216 N N . GLN A 1 236 ? -1.100 -7.445 26.500 1.00 20.88 234 GLN H N 1
ATOM 3217 C CA . GLN A 1 236 ? -0.613 -6.235 27.148 1.00 21.57 234 GLN H CA 1
ATOM 3218 C C . GLN A 1 236 ? -0.596 -5.111 26.133 1.00 22.70 234 GLN H C 1
ATOM 3219 O O . GLN A 1 236 ? -0.243 -5.312 24.968 1.00 22.29 234 GLN H O 1
ATOM 3233 N N . THR A 1 237 ? -1.002 -3.911 26.593 1.00 20.73 235 THR H N 1
ATOM 3234 C CA . THR A 1 237 ? -1.022 -2.707 25.770 1.00 22.77 235 THR H CA 1
ATOM 3235 C C . THR A 1 237 ? -0.312 -1.555 26.469 1.00 23.20 235 THR H C 1
ATOM 3236 O O . THR A 1 237 ? -0.601 -0.366 26.209 1.00 24.52 235 THR H O 1
ATOM 3247 N N . ASN A 1 238 ? 0.586 -1.887 27.368 1.00 22.02 236 ASN H N 1
ATOM 3248 C CA . ASN A 1 238 ? 1.368 -0.886 28.051 1.00 20.15 236 ASN H CA 1
ATOM 3249 C C . ASN A 1 238 ? 2.379 -0.141 27.199 1.00 25.45 236 ASN H C 1
ATOM 3250 O O . ASN A 1 238 ? 2.538 1.039 27.315 1.00 26.25 236 ASN H O 1
ATOM 3261 N N . THR A 1 239 ? 3.071 -0.880 26.368 1.00 22.14 237 THR H N 1
ATOM 3262 C CA . THR A 1 239 ? 4.033 -0.330 25.427 1.00 24.38 237 THR H CA 1
ATOM 3263 C C . THR A 1 239 ? 3.908 -1.061 24.105 1.00 24.78 237 THR H C 1
ATOM 3264 O O . THR A 1 239 ? 3.463 -2.212 24.047 1.00 23.67 237 THR H O 1
ATOM 3275 N N . PHE A 1 240 ? 4.336 -0.428 23.032 1.00 21.88 238 PHE H N 1
ATOM 3276 C CA . PHE A 1 240 ? 4.490 -1.066 21.738 1.00 24.24 238 PHE H CA 1
ATOM 3277 C C . PHE A 1 240 ? 5.744 -1.919 21.736 1.00 24.91 238 PHE H C 1
ATOM 3278 O O . PHE A 1 240 ? 6.688 -1.537 22.348 1.00 26.95 238 PHE H O 1
ATOM 3295 N N . PRO A 1 241 ? 5.795 -3.025 21.005 1.00 24.06 239 PRO H N 1
ATOM 3296 C CA . PRO A 1 241 ? 4.659 -3.627 20.309 1.00 25.17 239 PRO H CA 1
ATOM 3297 C C . PRO A 1 241 ? 3.714 -4.275 21.282 1.00 29.85 239 PRO H C 1
ATOM 3298 O O . PRO A 1 241 ? 4.166 -4.817 22.292 1.00 24.02 239 PRO H O 1
ATOM 3309 N N . PHE A 1 242 ? 2.413 -4.191 21.019 1.00 21.70 240 PHE H N 1
ATOM 3310 C CA . PHE A 1 242 ? 1.478 -4.940 21.836 1.00 23.90 240 PHE H CA 1
ATOM 3311 C C . PHE A 1 242 ? 1.754 -6.428 21.639 1.00 23.48 240 PHE H C 1
ATOM 3312 O O . PHE A 1 242 ? 2.214 -6.864 20.581 1.00 24.63 240 PHE H O 1
ATOM 3329 N N . THR A 1 243 ? 1.534 -7.203 22.691 1.00 21.31 241 THR H N 1
ATOM 3330 C CA . THR A 1 243 ? 1.840 -8.626 22.662 1.00 20.50 241 THR H CA 1
ATOM 3331 C C . THR A 1 243 ? 0.744 -9.428 23.342 1.00 21.48 241 THR H C 1
ATOM 3332 O O . THR A 1 243 ? 0.155 -9.007 24.341 1.00 22.04 241 THR H O 1
ATOM 3343 N N . PHE A 1 244 ? 0.467 -10.587 22.762 1.00 25.04 242 PHE H N 1
ATOM 3344 C CA . PHE A 1 244 ? -0.526 -11.514 23.266 1.00 25.68 242 PHE H CA 1
ATOM 3345 C C . PHE A 1 244 ? 0.141 -12.684 23.971 1.00 22.72 242 PHE H C 1
ATOM 3346 O O . PHE A 1 244 ? 1.228 -13.145 23.597 1.00 26.58 242 PHE H O 1
ATOM 3363 N N . GLY A 1 245 ? -0.539 -13.188 24.990 1.00 22.26 243 GLY H N 1
ATOM 3364 C CA . GLY A 1 245 ? -0.181 -14.466 25.544 1.00 25.75 243 GLY H CA 1
ATOM 3365 C C . GLY A 1 245 ? -0.482 -15.570 24.535 1.00 24.43 243 GLY H C 1
ATOM 3366 O O . GLY A 1 245 ? -1.161 -15.344 23.530 1.00 23.16 243 GLY H O 1
ATOM 3370 N N . PRO A 1 246 ? 0.029 -16.785 24.770 1.00 24.02 244 PRO H N 1
ATOM 3371 C CA . PRO A 1 246 ? -0.076 -17.852 23.752 1.00 22.23 244 PRO H CA 1
ATOM 3372 C C . PRO A 1 246 ? -1.428 -18.529 23.683 1.00 25.16 244 PRO H C 1
ATOM 3373 O O . PRO A 1 246 ? -1.648 -19.348 22.775 1.00 27.67 244 PRO H O 1
ATOM 3384 N N . GLY A 1 247 ? -2.330 -18.213 24.591 1.00 24.16 245 GLY H N 1
ATOM 3385 C CA . GLY A 1 247 ? -3.675 -18.737 24.584 1.00 24.95 245 GLY H CA 1
ATOM 3386 C C . GLY A 1 247 ? -3.858 -19.877 25.574 1.00 28.40 245 GLY H C 1
ATOM 3387 O O . GLY A 1 247 ? -2.928 -20.636 25.882 1.00 26.87 245 GLY H O 1
ATOM 3391 N N . THR A 1 248 ? -5.074 -19.983 26.098 1.00 21.18 246 THR H N 1
ATOM 3392 C CA . THR A 1 248 ? -5.499 -21.102 26.942 1.00 21.83 246 THR H CA 1
ATOM 3393 C C . THR A 1 248 ? -6.775 -21.670 26.353 1.00 22.49 246 THR H C 1
ATOM 3394 O O . THR A 1 248 ? -7.787 -20.967 26.284 1.00 23.85 246 THR H O 1
ATOM 3405 N N . LYS A 1 249 ? -6.743 -22.942 25.984 1.00 22.86 247 LYS H N 1
ATOM 3406 C CA . LYS A 1 249 ? -7.924 -23.615 25.464 1.00 22.55 247 LYS H CA 1
ATOM 3407 C C . LYS A 1 249 ? -8.709 -24.215 26.622 1.00 26.40 247 LYS H C 1
ATOM 3408 O O . LYS A 1 249 ? -8.156 -24.977 27.418 1.00 29.09 247 LYS H O 1
ATOM 3423 N N . VAL A 1 250 ? -9.983 -23.845 26.733 1.00 24.91 248 VAL H N 1
ATOM 3424 C CA . VAL A 1 250 ? -10.901 -24.432 27.700 1.00 24.60 248 VAL H CA 1
ATOM 3425 C C . VAL A 1 250 ? -11.765 -25.425 26.945 1.00 26.82 248 VAL H C 1
ATOM 3426 O O . VAL A 1 250 ? -12.596 -25.027 26.120 1.00 27.47 248 VAL H O 1
ATOM 3439 N N . GLU A 1 251 ? -11.588 -26.707 27.259 1.00 26.09 249 GLU H N 1
ATOM 3440 C CA . GLU A 1 251 ? -12.142 -27.834 26.528 1.00 27.08 249 GLU H CA 1
ATOM 3441 C C . GLU A 1 251 ? -13.194 -28.537 27.363 1.00 32.17 249 GLU H C 1
ATOM 3442 O O . GLU A 1 251 ? -13.178 -28.470 28.588 1.00 29.27 249 GLU H O 1
ATOM 3454 N N . VAL A 1 252 ? -14.083 -29.263 26.682 1.00 32.02 250 VAL H N 1
ATOM 3455 C CA . VAL A 1 252 ? -15.056 -30.094 27.378 1.00 32.08 250 VAL H CA 1
ATOM 3456 C C . VAL A 1 252 ? -14.352 -31.316 27.948 1.00 34.50 250 VAL H C 1
ATOM 3457 O O . VAL A 1 252 ? -13.464 -31.899 27.310 1.00 37.14 250 VAL H O 1
ATOM 3470 N N . ARG A 1 253 ? -14.749 -31.715 29.151 1.00 34.90 251 ARG H N 1
ATOM 3471 C CA . ARG A 1 253 ? -14.144 -32.893 29.767 1.00 44.38 251 ARG H CA 1
ATOM 3472 C C . ARG A 1 253 ? -14.449 -34.142 28.949 1.00 50.93 251 ARG H C 1
ATOM 3473 O O . ARG A 1 253 ? -15.572 -34.329 28.482 1.00 48.54 251 ARG H O 1
ATOM 3494 N N . ARG A 1 254 ? -13.433 -34.979 28.754 1.00 66.75 252 ARG H N 1
ATOM 3495 C CA . ARG A 1 254 ? -13.580 -36.222 28.004 1.00 61.60 252 ARG H CA 1
ATOM 3496 C C . ARG A 1 254 ? -14.176 -37.308 28.891 1.00 50.66 252 ARG H C 1
ATOM 3497 O O . ARG A 1 254 ? -14.011 -37.275 30.111 1.00 42.68 252 ARG H O 1
ATOM 3503 N N . ASN B 2 2 ? 4.605 24.966 20.790 1.00 73.55 169 ASN A N 1
ATOM 3504 C CA . ASN B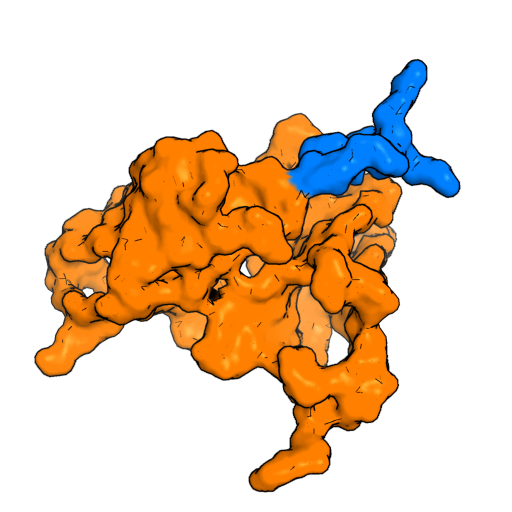 2 2 ? 5.467 23.806 20.609 1.00 97.70 169 ASN A CA 1
ATOM 3505 C C . ASN B 2 2 ? 4.635 22.536 20.428 1.00 99.92 169 ASN A C 1
ATOM 3506 O O . ASN B 2 2 ? 3.440 22.516 20.722 1.00 104.93 169 ASN A O 1
ATOM 3511 N N . PHE B 2 3 ? 5.276 21.477 19.943 1.00 76.28 170 PHE A N 1
ATOM 3512 C CA . PHE B 2 3 ? 4.597 20.221 19.663 1.00 62.64 170 PHE A CA 1
ATOM 3513 C C . PHE B 2 3 ? 5.516 19.062 20.028 1.00 46.21 170 PHE A C 1
ATOM 3514 O O . PHE B 2 3 ? 6.724 19.229 20.207 1.00 42.67 170 PHE A O 1
ATOM 3531 N N . VAL B 2 4 ? 4.932 17.873 20.107 1.00 38.86 171 VAL A N 1
ATOM 3532 C CA . VAL B 2 4 ? 5.681 16.653 20.404 1.00 36.64 171 VAL A CA 1
ATOM 3533 C C . VAL B 2 4 ? 6.107 16.040 19.074 1.00 43.58 171 VAL A C 1
ATOM 3534 O O . VAL B 2 4 ? 5.238 15.657 18.280 1.00 37.81 171 VAL A O 1
ATOM 3547 N N . PRO B 2 5 ? 7.409 15.895 18.803 1.00 37.35 172 PRO A N 1
ATOM 3548 C CA . PRO B 2 5 ? 7.837 15.323 17.520 1.00 38.15 172 PRO A CA 1
ATOM 3549 C C . PRO B 2 5 ? 7.851 13.800 17.569 1.00 38.80 172 PRO A C 1
ATOM 3550 O O . PRO B 2 5 ? 8.266 13.199 18.557 1.00 34.56 172 PRO A O 1
ATOM 3561 N N . CYS B 2 6 ? 7.430 13.158 16.477 1.00 39.22 173 CYS A N 1
ATOM 3562 C CA . CYS B 2 6 ? 7.308 11.699 16.542 1.00 38.96 173 CYS A CA 1
ATOM 3563 C C . CYS B 2 6 ? 8.658 11.005 16.691 1.00 38.84 173 CYS A C 1
ATOM 3564 O O . CYS B 2 6 ? 8.704 9.855 17.146 1.00 33.87 173 CYS A O 1
ATOM 3571 N N . SER B 2 7 ? 9.751 11.684 16.343 1.00 43.90 174 SER A N 1
ATOM 3572 C CA . SER B 2 7 ? 11.079 11.094 16.427 1.00 37.08 174 SER A CA 1
ATOM 3573 C C . SER B 2 7 ? 11.462 10.661 17.845 1.00 40.52 174 SER A C 1
ATOM 3574 O O . SER B 2 7 ? 12.363 9.829 17.996 1.00 41.89 174 SER A O 1
ATOM 3582 N N . ILE B 2 8 ? 10.820 11.198 18.889 1.00 32.60 175 ILE A N 1
ATOM 3583 C CA . ILE B 2 8 ? 11.178 10.823 20.262 1.00 31.57 175 ILE A CA 1
ATOM 3584 C C . ILE B 2 8 ? 10.171 9.882 20.908 1.00 32.37 175 ILE A C 1
ATOM 3585 O O . ILE B 2 8 ? 10.326 9.543 22.093 1.00 29.53 175 ILE A O 1
ATOM 3601 N N . CYS B 2 9 ? 9.158 9.427 20.180 1.00 27.22 176 CYS A N 1
ATOM 3602 C CA . CYS B 2 9 ? 8.070 8.710 20.845 1.00 26.11 176 CYS A CA 1
ATOM 3603 C C . CYS B 2 9 ? 8.426 7.292 21.291 1.00 29.49 176 CYS A C 1
ATOM 3604 O O . CYS B 2 9 ? 7.661 6.703 22.067 1.00 25.55 176 CYS A O 1
ATOM 3611 N N . SER B 2 10 ? 9.544 6.726 20.844 1.00 29.39 177 SER A N 1
ATOM 3612 C CA . SER B 2 10 ? 10.027 5.433 21.385 1.00 27.02 177 SER A CA 1
ATOM 3613 C C . SER B 2 10 ? 8.903 4.404 21.257 1.00 28.95 177 SER A C 1
ATOM 3614 O O . SER B 2 10 ? 8.345 4.254 20.165 1.00 28.35 177 SER A O 1
ATOM 3622 N N . ASN B 2 11 ? 8.563 3.730 22.334 1.00 26.09 178 ASN A N 1
ATOM 3623 C CA . ASN B 2 11 ? 7.544 2.699 22.334 1.00 26.48 178 ASN A CA 1
ATOM 3624 C C . ASN B 2 11 ? 6.230 3.132 22.987 1.00 28.22 178 ASN A C 1
ATOM 3625 O O . ASN B 2 11 ? 5.495 2.308 23.474 1.00 25.14 178 ASN A O 1
ATOM 3636 N N . ASN B 2 12 ? 5.987 4.431 23.060 1.00 22.60 179 ASN A N 1
ATOM 3637 C CA . ASN B 2 12 ? 4.868 4.951 23.828 1.00 23.40 179 ASN A CA 1
ATOM 3638 C C . ASN B 2 12 ? 3.653 5.216 22.959 1.00 26.06 179 ASN A C 1
ATOM 3639 O O . ASN B 2 12 ? 3.685 6.096 22.150 1.00 24.65 179 ASN A O 1
ATOM 3650 N N . PRO B 2 13 ? 2.578 4.453 23.141 1.00 24.24 180 PRO A N 1
ATOM 3651 C CA . PRO B 2 13 ? 1.419 4.637 22.256 1.00 24.92 180 PRO A CA 1
ATOM 3652 C C . PRO B 2 13 ? 0.754 5.988 22.367 1.00 28.46 180 PRO A C 1
ATOM 3653 O O . PRO B 2 13 ? 0.227 6.466 21.356 1.00 26.54 180 PRO A O 1
ATOM 3664 N N . THR B 2 14 ? 0.699 6.598 23.567 1.00 24.74 181 THR A N 1
ATOM 3665 C CA . THR B 2 14 ? 0.036 7.884 23.708 1.00 24.36 181 THR A CA 1
ATOM 3666 C C . THR B 2 14 ? 0.794 8.943 22.931 1.00 28.42 181 THR A C 1
ATOM 3667 O O . THR B 2 14 ? 0.199 9.729 22.200 1.00 28.80 181 THR A O 1
ATOM 3678 N N . CYS B 2 15 ? 2.119 8.951 23.068 1.00 26.88 182 CYS A N 1
ATOM 3679 C CA . CYS B 2 15 ? 2.967 9.850 22.296 1.00 27.34 182 CYS A CA 1
ATOM 3680 C C . CYS B 2 15 ? 2.715 9.680 20.797 1.00 24.21 182 CYS A C 1
ATOM 3681 O O . CYS B 2 15 ? 2.494 10.668 20.084 1.00 27.10 182 CYS A O 1
ATOM 3688 N N . TRP B 2 16 ? 2.735 8.432 20.301 1.00 24.47 183 TRP A N 1
ATOM 3689 C CA . TRP B 2 16 ? 2.534 8.182 18.876 1.00 25.05 183 TRP A CA 1
ATOM 3690 C C . TRP B 2 16 ? 1.181 8.662 18.397 1.00 25.70 183 TRP A C 1
ATOM 3691 O O . TRP B 2 16 ? 1.038 9.032 17.229 1.00 27.22 183 TRP A O 1
ATOM 3712 N N . ALA B 2 17 ? 0.183 8.691 19.269 1.00 25.41 184 ALA A N 1
ATOM 3713 C CA . ALA B 2 17 ? -1.134 9.153 18.830 1.00 26.06 184 ALA A CA 1
ATOM 3714 C C . ALA B 2 17 ? -1.193 10.659 18.625 1.00 28.79 184 ALA A C 1
ATOM 3715 O O . ALA B 2 17 ? -1.985 11.127 17.794 1.00 28.60 184 ALA A O 1
ATOM 3722 N N . ILE B 2 18 ? -0.379 11.438 19.345 1.00 27.15 185 ILE A N 1
ATOM 3723 C CA . ILE B 2 18 ? -0.517 12.895 19.329 1.00 29.91 185 ILE A CA 1
ATOM 3724 C C . ILE B 2 18 ? 0.669 13.600 18.697 1.00 38.42 185 ILE A C 1
ATOM 3725 O O . ILE B 2 18 ? 0.646 14.837 18.598 1.00 38.12 185 ILE A O 1
ATOM 3741 N N . CYS B 2 19 ? 1.703 12.873 18.274 1.00 29.58 186 CYS A N 1
ATOM 3742 C CA . CYS B 2 19 ? 2.925 13.525 17.835 1.00 33.88 186 CYS A CA 1
ATOM 3743 C C . CYS B 2 19 ? 2.775 14.013 16.399 1.00 35.71 186 CYS A C 1
ATOM 3744 O O . CYS B 2 19 ? 1.918 13.542 15.644 1.00 33.80 186 CYS A O 1
ATOM 3751 N N . LYS B 2 20 ? 3.637 14.953 16.024 1.00 31.27 187 LYS A N 1
ATOM 3752 C CA . LYS B 2 20 ? 3.704 15.442 14.657 1.00 32.29 187 LYS A CA 1
ATOM 3753 C C . LYS B 2 20 ? 4.914 14.844 13.955 1.00 38.44 187 LYS A C 1
ATOM 3754 O O . LYS B 2 20 ? 6.030 14.867 14.487 1.00 38.03 187 LYS A O 1
ATOM 3766 N N . ARG B 2 21 ? 4.704 14.360 12.758 1.00 44.83 188 ARG A N 1
ATOM 3767 C CA . ARG B 2 21 ? 5.760 13.775 11.973 1.00 42.59 188 ARG A CA 1
ATOM 3768 C C . ARG B 2 21 ? 6.551 14.817 11.211 1.00 61.32 188 ARG A C 1
ATOM 3769 O O . ARG B 2 21 ? 6.043 15.827 10.839 1.00 64.69 188 ARG A O 1
ATOM 3790 N N . ILE B 2 22 ? 7.807 14.534 10.965 1.00 76.02 189 ILE A N 1
ATOM 3791 C CA . ILE B 2 22 ? 8.664 15.471 10.251 1.00 81.70 189 ILE A CA 1
ATOM 3792 C C . ILE B 2 22 ? 9.609 14.698 9.337 1.00 72.21 189 ILE A C 1
ATOM 3793 O O . ILE B 2 22 ? 9.470 14.732 8.114 1.00 78.72 189 ILE A O 1
#

Nearest PDB structures (foldseek):
  5wn9-assembly1_H  TM=1.004E+00  e=6.775E-47  Homo sapiens
  5lxa-assembly1_H  TM=9.429E-01  e=2.926E-32  Mus musculus
  3juy-assembly6_F  TM=9.126E-01  e=1.067E-31  Homo sapiens
  7vv5-assembly1_S  TM=9.352E-01  e=1.751E-28  Homo sapiens
  8r4q-assembly3_F  TM=9.004E-01  e=1.045E-26  Homo sapiens